Protein AF-A0A2G5XC02-F1 (afdb_monomer)

Secondary structure (DSSP, 8-state):
-HHHHHHHHHHHHHHHHHHHHHHHHHHHHHHHHHHHTTSSHHHHHHHHHHHHHHHHHHHHHHHHHHHHT---HHHHHHHHHHHHHHHHHHHHHHT--EEEEEEGGGTEEEEEETT--EEEEEEPPTT-EE-TT-S-SEEEE-TTS-BSS-EEEEEEETTTEEEEEEE-SSTT-EEEE-

pLDDT: mean 81.55, std 1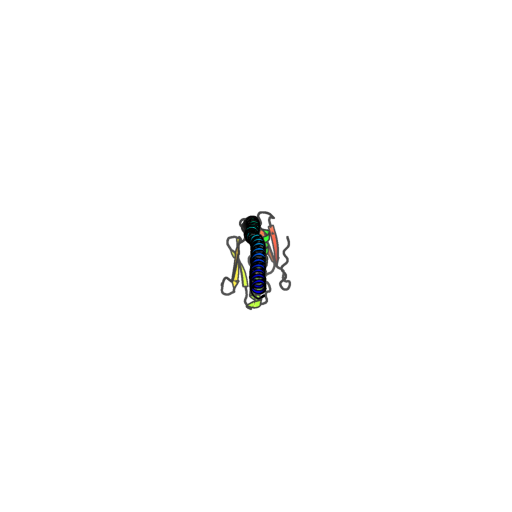1.78, range [48.56, 96.12]

Solvent-accessible surface area (backbone atoms only — not comparable to full-atom values): 9746 Å² total; per-residue (Å²): 126,66,68,64,58,53,54,51,50,52,53,50,52,54,51,51,53,50,53,52,52,53,52,54,50,52,52,52,51,53,52,53,55,64,58,62,76,63,65,64,56,62,58,56,50,51,50,50,52,49,51,52,52,49,54,52,49,66,57,51,53,64,57,52,53,64,52,68,76,51,73,42,74,67,55,45,52,50,50,49,53,48,50,55,51,48,49,28,50,47,8,43,74,69,61,35,45,27,37,38,41,57,39,80,83,30,26,31,36,38,31,26,39,86,83,70,46,75,79,47,74,54,68,48,55,92,68,33,28,39,39,89,85,26,83,42,74,56,45,40,24,35,35,82,28,41,65,77,62,67,46,36,42,32,35,36,35,77,89,82,39,78,41,45,37,39,43,53,97,49,99,71,52,74,48,77,47,130

Sequence (178 aa):
MGIYQIILRARMVTRSQLLETVKSQQLMEEVKQAIDDQRGFTFLELLLVLSIMMIITAVILPFSEKRLQRVTEEDALQLFIATVHEAQLYAITHKERVSLKFYEEGQKYTVETNGLVEILHGELPSGMHRSKNSPLRQLDFAETGYLIRTGKIFIDTESKGLVKISFQFERGRMIVYE

Foldseek 3Di:
DPPVVVVVVVVVVVVVVVVVVVVVVVVVVVVVVVVVVPPPVVVVVVVVVVVVVVVVCVVPVVVVVVVVVPCDQVNLVVVVVVVLVVLLVCLQVVLFKKKWAADDQFQKIFIATPVRDTPDIDGRPPQKGWDPPFPDRMWIAGSNSFTPDWGWIWIAHPPPGTFIWGGDRDSNDTDGDD

Structure (mmCIF, N/CA/C/O backbone):
data_AF-A0A2G5XC02-F1
#
_entry.id   AF-A0A2G5XC02-F1
#
loop_
_atom_site.group_PDB
_atom_site.id
_atom_site.type_symbol
_atom_site.label_atom_id
_atom_site.label_alt_id
_atom_site.label_comp_id
_atom_site.label_asym_id
_atom_site.label_entity_id
_atom_site.label_seq_id
_atom_site.pdbx_PDB_ins_code
_atom_site.Cartn_x
_atom_site.Cartn_y
_atom_site.Cartn_z
_atom_site.occupancy
_atom_site.B_iso_or_equiv
_atom_site.auth_seq_id
_atom_site.auth_comp_id
_atom_site.auth_asym_id
_atom_site.auth_atom_id
_atom_site.pdbx_PDB_model_num
ATOM 1 N N . MET A 1 1 ? -93.695 -58.924 28.412 1.00 60.94 1 MET A N 1
ATOM 2 C CA . MET A 1 1 ? -92.238 -58.928 28.699 1.00 60.94 1 MET A CA 1
ATOM 3 C C . MET A 1 1 ? -91.408 -57.977 27.808 1.00 60.94 1 MET A C 1
ATOM 5 O O . MET A 1 1 ? -90.269 -57.707 28.156 1.00 60.94 1 MET A O 1
ATOM 9 N N . GLY A 1 2 ? -91.941 -57.418 26.704 1.0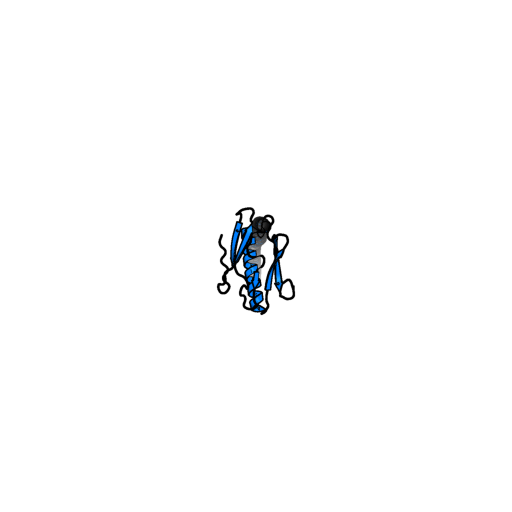0 70.38 2 GLY A N 1
ATOM 10 C CA . GLY A 1 2 ? -91.153 -56.615 25.741 1.00 70.38 2 GLY A CA 1
ATOM 11 C C . GLY A 1 2 ? -90.828 -55.157 26.120 1.00 70.38 2 GLY A C 1
ATOM 12 O O . GLY A 1 2 ? -89.804 -54.639 25.691 1.00 70.38 2 GLY A O 1
ATOM 13 N N . ILE A 1 3 ? -91.636 -54.496 26.955 1.00 73.44 3 ILE A N 1
ATOM 14 C CA . ILE A 1 3 ? -91.479 -53.052 27.246 1.00 73.44 3 ILE A CA 1
ATOM 15 C C . ILE A 1 3 ? -90.230 -52.768 28.100 1.00 73.44 3 ILE A C 1
ATOM 17 O O . ILE A 1 3 ? -89.493 -51.822 27.831 1.00 73.44 3 ILE A O 1
ATOM 21 N N . TYR A 1 4 ? -89.928 -53.632 29.075 1.00 74.69 4 TYR A N 1
ATOM 22 C CA . TYR A 1 4 ? -88.737 -53.489 29.921 1.00 74.69 4 TYR A CA 1
ATOM 23 C C . TYR A 1 4 ? -87.428 -53.599 29.126 1.00 74.69 4 TYR A C 1
ATOM 25 O O . TYR A 1 4 ? -86.499 -52.839 29.379 1.00 74.69 4 TYR A O 1
ATOM 33 N N . GLN A 1 5 ? -87.367 -54.493 28.133 1.00 74.31 5 GLN A N 1
ATOM 34 C CA . GLN A 1 5 ? -86.202 -54.651 27.251 1.00 74.31 5 GLN A CA 1
ATOM 35 C C . GLN A 1 5 ? -85.968 -53.407 26.378 1.00 74.31 5 GLN A C 1
ATOM 37 O O . GLN A 1 5 ? -84.825 -52.995 26.184 1.00 74.31 5 GLN A O 1
ATOM 42 N N . ILE A 1 6 ? -87.042 -52.769 25.901 1.00 78.88 6 ILE A N 1
ATOM 43 C CA . ILE A 1 6 ? -86.966 -51.540 25.097 1.00 78.88 6 ILE A CA 1
ATOM 44 C C . ILE A 1 6 ? -86.455 -50.369 25.946 1.00 78.88 6 ILE A C 1
ATOM 46 O O . ILE A 1 6 ? -85.540 -49.664 25.524 1.00 78.88 6 ILE A O 1
ATOM 50 N N . ILE A 1 7 ? -86.969 -50.207 27.171 1.00 79.81 7 ILE A N 1
ATOM 51 C CA . ILE A 1 7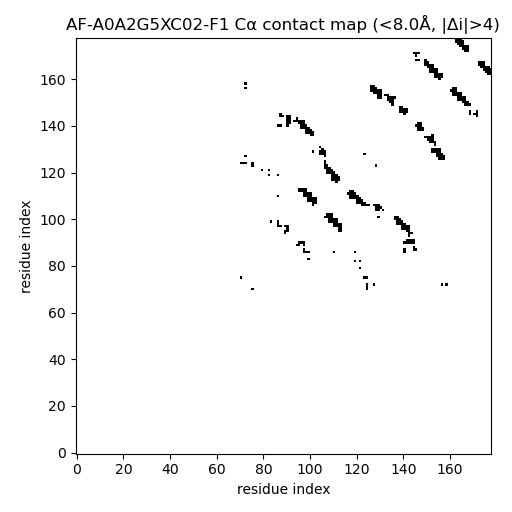 ? -86.527 -49.149 28.094 1.00 79.81 7 ILE A CA 1
ATOM 52 C C . ILE A 1 7 ? -85.060 -49.353 28.503 1.00 79.81 7 ILE A C 1
ATOM 54 O O . ILE A 1 7 ? -84.295 -48.389 28.543 1.00 79.81 7 ILE A O 1
ATOM 58 N N . LEU A 1 8 ? -84.636 -50.597 28.764 1.00 79.12 8 LEU A N 1
ATOM 59 C CA . LEU A 1 8 ? -83.244 -50.885 29.123 1.00 79.12 8 LEU A CA 1
ATOM 60 C C . LEU A 1 8 ? -82.278 -50.589 27.969 1.00 79.12 8 LEU A C 1
ATOM 62 O O . LEU A 1 8 ? -81.223 -49.995 28.195 1.00 79.12 8 LEU A O 1
ATOM 66 N N . ARG A 1 9 ? -82.641 -50.968 26.734 1.00 79.94 9 ARG A N 1
ATOM 67 C CA . ARG A 1 9 ? -81.837 -50.670 25.540 1.00 79.94 9 ARG A CA 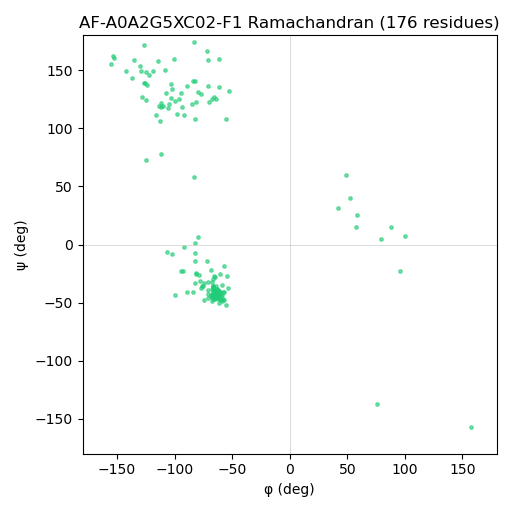1
ATOM 68 C C . ARG A 1 9 ? -81.760 -49.174 25.272 1.00 79.94 9 ARG A C 1
ATOM 70 O O . ARG A 1 9 ? -80.661 -48.674 25.062 1.00 79.94 9 ARG A O 1
ATOM 77 N N . ALA A 1 10 ? -82.884 -48.460 25.355 1.00 77.69 10 ALA A N 1
ATOM 78 C CA . ALA A 1 10 ? -82.903 -47.007 25.208 1.00 77.69 10 ALA A CA 1
ATOM 79 C C . ALA A 1 10 ? -81.972 -46.341 26.234 1.00 77.69 10 ALA A C 1
ATOM 81 O O . ALA A 1 10 ? -81.103 -45.562 25.858 1.00 77.69 10 ALA A O 1
ATOM 82 N N . ARG A 1 11 ? -82.052 -46.740 27.511 1.00 82.25 11 ARG A N 1
ATOM 83 C CA . ARG A 1 11 ? -81.199 -46.196 28.581 1.00 82.25 11 ARG A CA 1
ATOM 84 C C . ARG A 1 11 ? -79.710 -46.505 28.386 1.00 82.25 11 ARG A C 1
ATOM 86 O O . ARG A 1 11 ? -78.876 -45.666 28.717 1.00 82.25 11 ARG A O 1
ATOM 93 N N . MET A 1 12 ? -79.364 -47.680 27.853 1.00 78.69 12 MET A N 1
ATOM 94 C CA . MET A 1 12 ? -77.974 -48.034 27.536 1.00 78.69 12 MET A CA 1
ATOM 95 C C . MET A 1 12 ? -77.414 -47.210 26.375 1.00 78.69 12 MET A C 1
ATOM 97 O O . MET A 1 12 ? -76.297 -46.709 26.485 1.00 78.69 12 MET A O 1
ATOM 101 N N . VAL A 1 13 ? -78.190 -47.019 25.306 1.00 82.94 13 VAL A N 1
ATOM 102 C CA . VAL A 1 13 ? -77.773 -46.201 24.155 1.00 82.94 13 VAL A CA 1
ATOM 103 C C . VAL A 1 13 ? -77.568 -44.748 24.581 1.00 82.94 13 VAL A C 1
ATOM 105 O O . VAL A 1 13 ? -76.517 -44.179 24.297 1.00 82.94 13 VAL A O 1
ATOM 108 N N . THR A 1 14 ? -78.494 -44.178 25.361 1.00 81.75 14 THR A N 1
ATOM 109 C CA . THR A 1 14 ? -78.346 -42.810 25.884 1.00 81.75 14 THR A CA 1
ATOM 110 C C . THR A 1 14 ? -77.113 -42.674 26.777 1.00 81.75 14 THR A C 1
ATOM 112 O O . THR A 1 14 ? -76.383 -41.691 26.682 1.00 81.75 14 THR A O 1
ATOM 115 N N . ARG A 1 15 ? -76.823 -43.674 27.621 1.00 83.19 15 ARG A N 1
ATOM 116 C CA . ARG A 1 15 ? -75.630 -43.661 28.481 1.00 83.19 15 ARG A CA 1
ATOM 117 C C . ARG A 1 15 ? -74.331 -43.765 27.676 1.00 83.19 15 ARG A C 1
ATOM 119 O O . ARG A 1 15 ? -73.366 -43.093 28.023 1.00 83.19 15 ARG A O 1
ATOM 126 N N . SER A 1 16 ? -74.308 -44.572 26.616 1.00 82.38 16 SER A N 1
ATOM 127 C CA . SER A 1 16 ? -73.151 -44.704 25.720 1.00 82.38 16 SER A CA 1
ATOM 128 C C . SER A 1 16 ? -72.852 -43.396 24.991 1.00 82.38 16 SER A C 1
ATOM 130 O O . SER A 1 16 ? -71.712 -42.945 24.988 1.00 82.38 16 SER A O 1
ATOM 132 N N . GLN A 1 17 ? -73.883 -42.749 24.442 1.00 82.06 17 GLN A N 1
ATOM 133 C CA . GLN A 1 17 ? -73.739 -41.468 23.746 1.00 82.06 17 GLN A CA 1
ATOM 134 C C . GLN A 1 17 ? -73.253 -40.360 24.686 1.00 82.06 17 GLN A C 1
ATOM 136 O O . GLN A 1 17 ? -72.368 -39.589 24.327 1.00 82.06 17 GLN A O 1
ATOM 141 N N . LEU A 1 18 ? -73.759 -40.325 25.924 1.00 82.75 18 LEU A N 1
ATOM 142 C CA . LEU A 1 18 ? -73.286 -39.377 26.934 1.00 82.75 18 LEU A CA 1
ATOM 143 C C . LEU A 1 18 ? -71.802 -39.583 27.266 1.00 82.75 18 LEU A C 1
ATOM 145 O O . LEU A 1 18 ? -71.050 -38.615 27.332 1.00 82.75 18 LEU A O 1
ATOM 149 N N . LEU A 1 19 ? -71.352 -40.830 27.414 1.00 84.31 19 LEU A N 1
ATOM 150 C CA . LEU A 1 19 ? -69.945 -41.129 27.699 1.00 84.31 19 LEU A CA 1
ATOM 151 C C . LEU A 1 19 ? -69.013 -40.725 26.549 1.00 84.31 19 LEU A C 1
ATOM 153 O O . LEU A 1 19 ? -67.943 -40.176 26.806 1.00 84.31 19 LEU A O 1
ATOM 157 N N . GLU A 1 20 ? -69.418 -40.938 25.295 1.00 85.19 20 GLU A N 1
ATOM 158 C CA . GLU A 1 20 ? -68.644 -40.488 24.131 1.00 85.19 20 GLU A CA 1
ATOM 159 C C . GLU A 1 20 ? -68.584 -38.963 24.037 1.00 85.19 20 GLU A C 1
ATOM 161 O O . GLU A 1 20 ? -67.507 -38.410 23.810 1.00 85.19 20 GLU A O 1
ATOM 166 N N . THR A 1 21 ? -69.697 -38.267 24.294 1.00 83.75 21 THR A N 1
ATOM 167 C CA . THR A 1 21 ? -69.708 -36.796 24.283 1.00 83.75 21 THR A CA 1
ATOM 168 C C . THR A 1 21 ? -68.805 -36.205 25.364 1.00 83.75 21 THR A C 1
ATOM 170 O O . THR A 1 21 ? -67.987 -35.343 25.051 1.00 83.75 21 THR A O 1
ATOM 173 N N . VAL A 1 22 ? -68.848 -36.719 26.597 1.00 85.44 22 VAL A N 1
ATOM 174 C CA . VAL A 1 22 ? -67.978 -36.248 27.689 1.00 85.44 22 VAL A CA 1
ATOM 175 C C . VAL A 1 22 ? -66.505 -36.513 27.375 1.00 85.44 22 VAL A C 1
ATOM 177 O O . VAL A 1 22 ? -65.668 -35.631 27.556 1.00 85.44 22 VAL A O 1
ATOM 180 N N . LYS A 1 23 ? -66.183 -37.692 26.830 1.00 86.12 23 LYS A N 1
ATOM 181 C CA . LYS A 1 23 ? -64.809 -38.035 26.448 1.00 86.12 23 LYS A CA 1
ATOM 182 C C . LYS A 1 23 ? -64.300 -37.154 25.306 1.00 86.12 23 LYS A C 1
ATOM 184 O O . LYS A 1 23 ? -63.152 -36.727 25.340 1.00 86.12 23 LYS A O 1
ATOM 189 N N . SER A 1 24 ? -65.153 -36.844 24.327 1.00 81.62 24 SER A N 1
A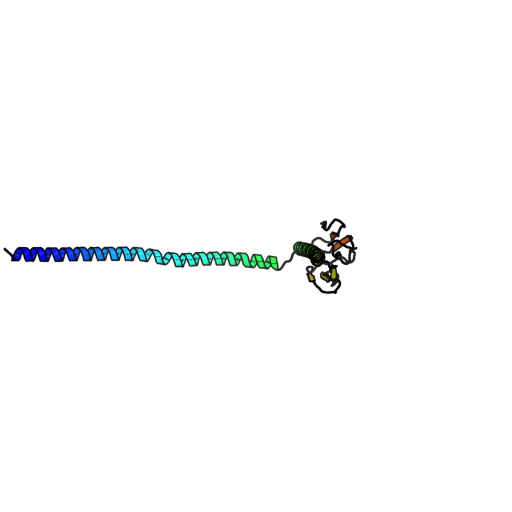TOM 190 C CA . SER A 1 24 ? -64.815 -35.928 23.230 1.00 81.62 24 SER A CA 1
ATOM 191 C C . SER A 1 24 ? -64.600 -34.491 23.712 1.00 81.62 24 SER A C 1
ATOM 193 O O . SER A 1 24 ? -63.688 -33.825 23.235 1.00 81.62 24 SER A O 1
ATOM 195 N N . GLN A 1 25 ? -65.373 -34.034 24.704 1.00 84.62 25 GLN A N 1
ATOM 196 C CA . GLN A 1 25 ? -65.204 -32.711 25.307 1.00 84.62 25 GLN A CA 1
ATOM 197 C C . GLN A 1 25 ? -63.901 -32.612 26.104 1.00 84.62 25 GLN A C 1
ATOM 199 O O . GLN A 1 25 ? -63.162 -31.654 25.915 1.00 84.62 25 GLN A O 1
ATOM 204 N N . GLN A 1 26 ? -63.563 -33.621 26.913 1.00 84.19 26 GLN A N 1
ATOM 205 C CA . GLN A 1 26 ? -62.282 -33.646 27.631 1.00 84.19 26 GLN A CA 1
ATOM 206 C C . GLN A 1 26 ? -61.079 -33.654 26.685 1.00 84.19 26 GLN A C 1
ATOM 208 O O . GLN A 1 26 ? -60.123 -32.922 26.917 1.00 84.19 26 GLN A O 1
ATOM 213 N N . LEU A 1 27 ? -61.141 -34.422 25.592 1.00 83.31 27 LEU A N 1
ATOM 214 C CA . LEU A 1 27 ? -60.056 -34.460 24.609 1.00 83.31 27 LEU A CA 1
ATOM 215 C C . LEU A 1 27 ? -59.860 -33.100 23.921 1.00 83.31 27 LEU A C 1
ATOM 217 O O . LEU A 1 27 ? -58.732 -32.683 23.680 1.00 83.31 27 LEU A O 1
ATOM 221 N N . MET A 1 28 ? -60.957 -32.402 23.615 1.00 82.62 28 MET A N 1
ATOM 222 C CA . MET A 1 28 ? -60.909 -31.058 23.034 1.00 82.62 28 MET A CA 1
ATOM 223 C C . MET A 1 28 ? -60.337 -30.027 24.014 1.00 82.62 28 MET A C 1
ATOM 225 O O . MET A 1 28 ? -59.605 -29.137 23.586 1.00 82.62 28 MET A O 1
ATOM 229 N N . GLU A 1 29 ? -60.626 -30.158 25.310 1.00 81.81 29 GLU A N 1
ATOM 230 C CA . GLU A 1 29 ? -60.100 -29.277 26.359 1.00 81.81 29 GLU A CA 1
ATOM 231 C C . GLU A 1 29 ? -58.578 -29.450 26.533 1.00 81.81 29 GLU A C 1
ATOM 233 O O . GLU A 1 29 ? -57.840 -28.464 26.550 1.00 81.81 29 GLU A O 1
ATOM 238 N N . GLU A 1 30 ? -58.094 -30.698 26.567 1.00 79.62 30 GLU A N 1
ATOM 239 C CA . GLU A 1 30 ? -56.660 -31.015 26.662 1.00 79.62 30 GLU A CA 1
ATOM 240 C C . GLU A 1 30 ? -55.884 -30.549 25.421 1.00 79.62 30 GLU A C 1
ATOM 242 O O . GLU A 1 30 ? -54.817 -29.943 25.537 1.00 79.62 30 GLU A O 1
ATOM 247 N N . VAL A 1 31 ? -56.438 -30.760 24.221 1.00 77.56 31 VAL A N 1
ATOM 248 C CA . VAL A 1 31 ? -55.832 -30.285 22.965 1.00 77.56 31 VAL A CA 1
ATOM 249 C C . VAL A 1 31 ? -55.785 -28.756 22.925 1.00 77.56 31 VAL A C 1
ATOM 251 O O . VAL A 1 31 ? -54.794 -28.181 22.474 1.00 77.56 31 VAL A O 1
ATOM 254 N N . LYS A 1 32 ? -56.822 -28.078 23.425 1.00 73.69 32 LYS A N 1
ATOM 255 C CA . LYS A 1 32 ? -56.864 -26.613 23.483 1.00 73.69 32 LYS A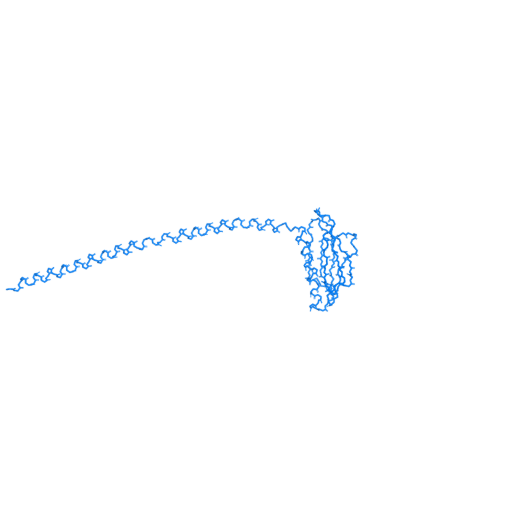 CA 1
ATOM 256 C C . LYS A 1 32 ? -55.801 -26.051 24.431 1.00 73.69 32 LYS A C 1
ATOM 258 O O . LYS A 1 32 ? -55.155 -25.075 24.065 1.00 73.69 32 LYS A O 1
ATOM 263 N N . GLN A 1 33 ? -55.574 -26.683 25.586 1.00 68.00 33 GLN A N 1
ATOM 264 C CA . GLN A 1 33 ? -54.492 -26.310 26.508 1.00 68.00 33 GLN A CA 1
ATOM 265 C C . GLN A 1 33 ? -53.100 -26.538 25.904 1.00 68.00 33 GLN A C 1
ATOM 267 O O . GLN A 1 33 ? -52.255 -25.650 25.970 1.00 68.00 33 GLN A O 1
ATOM 272 N N . ALA A 1 34 ? -52.866 -27.679 25.250 1.00 65.19 34 ALA A N 1
ATOM 273 C CA . ALA A 1 34 ? -51.563 -27.995 24.658 1.00 65.19 34 ALA A CA 1
ATOM 274 C C . ALA A 1 34 ? -51.167 -27.062 23.494 1.00 65.19 34 ALA A C 1
ATOM 276 O O . ALA A 1 34 ? -49.983 -26.857 23.231 1.00 65.19 34 ALA A O 1
ATOM 277 N N . ILE A 1 35 ? -52.150 -26.496 22.786 1.00 65.06 35 ILE A N 1
ATOM 278 C CA . ILE A 1 35 ? -51.921 -25.581 21.657 1.00 65.06 35 ILE A CA 1
ATOM 279 C C . ILE A 1 35 ? -51.632 -24.140 22.119 1.00 65.06 35 ILE A C 1
ATOM 281 O O . ILE A 1 35 ? -50.990 -23.390 21.377 1.00 65.06 35 ILE A O 1
ATOM 285 N N . ASP A 1 36 ? -52.090 -23.743 23.308 1.00 63.25 36 ASP A N 1
ATOM 286 C CA . ASP A 1 36 ? -51.933 -22.372 23.818 1.00 63.25 36 ASP A CA 1
ATOM 287 C C . ASP A 1 36 ? -50.510 -22.111 24.353 1.00 63.25 36 ASP A C 1
ATOM 289 O O . ASP A 1 36 ? -49.954 -21.030 24.158 1.00 63.25 36 ASP A O 1
ATOM 293 N N . ASP A 1 37 ? -49.853 -23.141 24.895 1.00 60.62 37 ASP A N 1
ATOM 294 C CA . ASP A 1 37 ? -48.503 -23.044 25.475 1.00 60.62 37 ASP A CA 1
ATOM 295 C C . ASP A 1 37 ? -47.368 -22.853 24.445 1.00 60.62 37 ASP A C 1
ATOM 297 O O . ASP A 1 37 ? -46.251 -22.480 24.803 1.00 60.62 37 ASP A O 1
ATOM 301 N N . GLN A 1 38 ? -47.619 -23.076 23.148 1.00 58.72 38 GLN A N 1
ATOM 302 C CA . GLN A 1 38 ? -46.555 -23.103 22.128 1.00 58.72 38 GLN A CA 1
ATOM 303 C C . GLN A 1 38 ? -46.443 -21.835 21.266 1.00 58.72 38 GLN A C 1
ATOM 305 O O . GLN A 1 38 ? -45.495 -21.702 20.495 1.00 58.72 38 GLN A O 1
ATOM 310 N N . ARG A 1 39 ? -47.380 -20.880 21.365 1.00 60.00 39 ARG A N 1
ATOM 311 C CA . ARG A 1 39 ? -47.450 -19.730 20.432 1.00 60.00 39 ARG A CA 1
ATOM 312 C C . ARG A 1 39 ? -46.694 -18.483 20.900 1.00 60.00 39 ARG A C 1
ATOM 314 O O . ARG A 1 39 ? -46.320 -17.655 20.073 1.00 60.00 39 ARG A O 1
ATOM 321 N N . GLY A 1 40 ? -46.459 -18.346 22.206 1.00 57.59 40 GLY A N 1
ATOM 322 C CA . GLY A 1 40 ? -45.750 -17.199 22.790 1.00 57.59 40 GLY A CA 1
ATOM 323 C C . GLY A 1 40 ? -44.222 -17.291 22.714 1.00 57.59 40 GLY A C 1
ATOM 324 O O . GLY A 1 40 ? -43.549 -16.261 22.684 1.00 57.59 40 GLY A O 1
ATOM 325 N N . PHE A 1 41 ? -43.674 -18.509 22.635 1.00 64.25 41 PHE A N 1
ATOM 326 C CA . PHE A 1 41 ? -42.228 -18.746 22.664 1.00 64.25 41 PHE A CA 1
ATOM 327 C C . PHE A 1 41 ? -41.510 -18.197 21.424 1.00 64.25 41 PHE A C 1
ATOM 329 O O . PHE A 1 41 ? -40.518 -17.491 21.559 1.00 64.25 41 PHE A O 1
ATOM 336 N N . THR A 1 42 ? -42.051 -18.396 20.221 1.00 77.88 42 THR A N 1
ATOM 337 C CA . THR A 1 42 ? -41.345 -18.054 18.973 1.00 77.88 42 THR A CA 1
ATOM 338 C C . THR A 1 42 ? -41.209 -16.555 18.711 1.00 77.88 42 THR A C 1
ATOM 340 O O . THR A 1 42 ? -40.228 -16.124 18.109 1.00 77.88 42 THR A O 1
ATOM 343 N N . PHE A 1 43 ? -42.177 -15.736 19.135 1.00 82.25 43 PHE A N 1
ATOM 344 C CA . PHE A 1 43 ? -42.103 -14.289 18.905 1.00 82.25 43 PHE A CA 1
ATOM 345 C C . PHE A 1 43 ? -41.091 -13.629 19.840 1.00 82.25 43 PHE A C 1
ATOM 347 O O . PHE A 1 43 ? -40.244 -12.861 19.390 1.00 82.25 43 PHE A O 1
ATOM 354 N N . LEU A 1 44 ? -41.156 -13.958 21.132 1.00 86.88 44 LEU A N 1
ATOM 355 C CA . LEU A 1 44 ? -40.246 -13.407 22.130 1.00 86.88 44 LEU A CA 1
ATOM 356 C C . LEU A 1 44 ? -38.808 -13.892 21.902 1.00 86.88 44 LEU A C 1
ATOM 358 O O . LEU A 1 44 ? -37.872 -13.112 22.050 1.00 86.88 44 LEU A O 1
ATOM 362 N N . GLU A 1 45 ? -38.635 -15.136 21.461 1.00 86.00 45 GLU A N 1
ATOM 363 C CA . GLU A 1 45 ? -37.338 -15.698 21.086 1.00 86.00 45 GLU A CA 1
ATOM 364 C C . GLU A 1 45 ? -36.752 -15.012 19.843 1.00 86.00 45 GLU A C 1
ATOM 366 O O . GLU A 1 45 ? -35.585 -14.624 19.853 1.00 86.00 45 GLU A O 1
ATOM 371 N N . LEU A 1 46 ? -37.560 -14.734 18.813 1.00 90.88 46 LEU A N 1
ATOM 372 C CA . LEU A 1 46 ? -37.106 -13.961 17.651 1.00 90.88 46 LEU A CA 1
ATOM 373 C C . LEU A 1 46 ? -36.721 -12.525 18.034 1.00 90.88 46 LEU A C 1
ATOM 375 O O . LEU A 1 46 ? -35.727 -11.995 17.539 1.00 90.88 46 LEU A O 1
ATOM 379 N N . LEU A 1 47 ? -37.480 -11.899 18.934 1.00 92.75 47 LEU A N 1
ATOM 380 C CA . LEU A 1 47 ? -37.214 -10.545 19.423 1.00 92.75 47 LEU A CA 1
ATOM 381 C C . LEU A 1 47 ? -35.918 -10.501 20.243 1.00 92.75 47 LEU A C 1
ATOM 383 O O . LEU A 1 47 ? -35.107 -9.590 20.070 1.00 92.75 47 LEU A O 1
ATOM 387 N N . LEU A 1 48 ? -35.681 -11.525 21.067 1.00 93.12 48 LEU A N 1
ATOM 388 C CA . LEU A 1 48 ? -34.433 -11.710 21.799 1.00 93.12 48 LEU A CA 1
ATOM 389 C C . LEU A 1 48 ? -33.249 -11.875 20.835 1.00 93.12 48 LEU A C 1
ATOM 391 O O . LEU A 1 48 ? -32.276 -11.130 20.943 1.00 93.12 48 LEU A O 1
ATOM 395 N N . VAL A 1 49 ? -33.347 -12.769 19.849 1.00 95.00 49 VAL A N 1
ATOM 396 C CA . VAL A 1 49 ? -32.299 -12.967 18.833 1.00 95.00 49 VAL A CA 1
ATOM 397 C C . VAL A 1 49 ? -32.011 -11.663 18.086 1.00 95.00 49 VAL A C 1
ATOM 399 O O . VAL A 1 49 ? -30.851 -11.270 17.968 1.00 95.00 49 VAL A O 1
ATOM 402 N N . LEU A 1 50 ? -33.045 -10.947 17.640 1.00 95.06 50 LEU A N 1
ATOM 403 C CA . LEU A 1 50 ? -32.893 -9.663 16.952 1.00 95.06 50 LEU A CA 1
ATOM 404 C C . LEU A 1 50 ? -32.244 -8.601 17.842 1.00 95.06 50 LEU A C 1
ATOM 406 O O . LEU A 1 50 ? -31.385 -7.859 17.371 1.00 95.06 50 LEU A O 1
ATOM 410 N N . SER A 1 51 ? -32.612 -8.538 19.123 1.00 95.50 51 SER A N 1
ATOM 411 C CA . SER A 1 51 ? -32.005 -7.599 20.070 1.00 95.50 51 SER A CA 1
ATOM 412 C C . SER A 1 51 ? -30.517 -7.875 20.279 1.00 95.50 51 SER A C 1
ATOM 414 O O . SER A 1 51 ? -29.712 -6.947 20.234 1.00 95.50 51 SER A O 1
ATOM 416 N N . ILE A 1 52 ? -30.128 -9.146 20.408 1.00 96.12 52 ILE A N 1
ATOM 417 C CA . ILE A 1 52 ? -28.725 -9.549 20.534 1.00 96.12 52 ILE A CA 1
ATOM 418 C C . ILE A 1 52 ? -27.969 -9.191 19.249 1.00 96.12 52 ILE A C 1
ATOM 420 O O . ILE A 1 52 ? -26.902 -8.583 19.316 1.00 96.12 52 ILE A O 1
ATOM 424 N N . MET A 1 53 ? -28.544 -9.485 18.078 1.00 95.62 53 MET A N 1
ATOM 425 C CA . MET A 1 53 ? -27.955 -9.128 16.782 1.00 95.62 53 MET A CA 1
ATOM 426 C C . MET A 1 53 ? -27.773 -7.615 16.624 1.00 95.62 53 MET A C 1
ATOM 428 O O . MET A 1 53 ? -26.726 -7.172 16.148 1.00 95.62 53 MET A O 1
ATOM 432 N N . MET A 1 54 ? -28.745 -6.808 17.060 1.00 94.56 54 MET A N 1
ATOM 433 C CA . MET A 1 54 ? -28.640 -5.347 17.045 1.00 94.56 54 MET A CA 1
ATOM 434 C C . MET A 1 54 ? -27.533 -4.840 17.967 1.00 94.56 54 MET A C 1
ATOM 436 O O . MET A 1 54 ? -26.749 -3.997 17.542 1.00 94.56 54 MET A O 1
ATOM 440 N N . ILE A 1 55 ? -27.422 -5.371 19.189 1.00 94.75 55 ILE A N 1
ATOM 441 C CA . ILE A 1 55 ? -26.357 -4.992 20.130 1.00 94.75 55 ILE A CA 1
ATOM 442 C C . ILE A 1 55 ? -24.984 -5.329 19.541 1.00 94.75 55 ILE A C 1
ATOM 444 O O . ILE A 1 55 ? -24.096 -4.479 19.527 1.00 94.75 55 ILE A O 1
ATOM 448 N N . ILE A 1 56 ? -24.819 -6.539 19.000 1.00 93.62 56 ILE A N 1
ATOM 449 C CA . ILE A 1 56 ? -23.569 -6.968 18.361 1.00 93.62 56 ILE A CA 1
ATOM 450 C C . ILE A 1 56 ? -23.224 -6.037 17.191 1.00 93.62 56 ILE A C 1
ATOM 452 O O . ILE A 1 56 ? -22.110 -5.520 17.116 1.00 93.62 56 ILE A O 1
ATOM 456 N N . THR A 1 57 ? -24.187 -5.761 16.312 1.00 89.00 57 THR A N 1
ATOM 457 C CA . THR A 1 57 ? -23.983 -4.902 15.135 1.00 89.00 57 THR A CA 1
ATOM 458 C C . THR A 1 57 ? -23.633 -3.465 15.537 1.00 89.00 57 THR A C 1
ATOM 460 O O . THR A 1 57 ? -22.703 -2.880 14.982 1.00 89.00 57 THR A O 1
ATOM 463 N N . ALA A 1 58 ? -24.312 -2.916 16.548 1.00 88.94 58 ALA A N 1
ATOM 464 C CA . ALA A 1 58 ? -24.067 -1.571 17.065 1.00 88.94 58 ALA A CA 1
ATOM 465 C C . ALA A 1 58 ? -22.678 -1.411 17.704 1.00 88.94 58 ALA A C 1
ATOM 467 O O . ALA A 1 58 ? -22.131 -0.312 17.692 1.00 88.94 58 ALA A O 1
ATOM 468 N N . VAL A 1 59 ? -22.095 -2.486 18.244 1.00 87.56 59 VAL A N 1
ATOM 469 C CA . VAL A 1 59 ? -20.734 -2.474 18.805 1.00 87.56 59 VAL A CA 1
ATOM 470 C C . VAL A 1 59 ? -19.673 -2.675 17.717 1.00 87.56 59 VAL A C 1
ATOM 472 O O . VAL A 1 59 ? -18.645 -1.998 17.736 1.00 87.56 59 VAL A O 1
ATOM 475 N N . ILE A 1 60 ? -19.911 -3.571 16.752 1.00 85.56 60 ILE A N 1
ATOM 476 C CA . ILE A 1 60 ? -18.931 -3.913 15.707 1.00 85.56 60 ILE A CA 1
ATOM 477 C C . ILE A 1 60 ? -18.744 -2.771 14.698 1.00 85.56 60 ILE A C 1
ATOM 479 O O . ILE A 1 60 ? -17.606 -2.422 14.378 1.00 85.56 60 ILE A O 1
ATOM 483 N N . LEU A 1 61 ? -19.833 -2.168 14.208 1.00 78.00 61 LEU A N 1
ATOM 484 C CA . LEU A 1 61 ? -19.780 -1.131 13.168 1.00 78.00 61 LEU A CA 1
ATOM 485 C C . LEU A 1 61 ? -18.875 0.070 13.520 1.00 78.00 61 LEU A C 1
ATOM 487 O O . LEU A 1 61 ? -17.960 0.358 12.742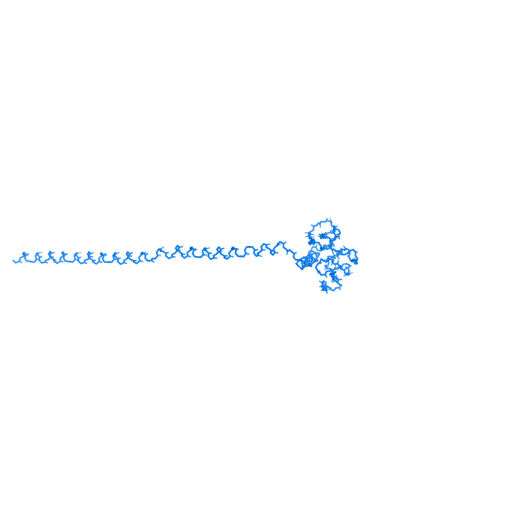 1.00 78.00 61 LEU A O 1
ATOM 491 N N . PRO A 1 62 ? -19.018 0.739 14.684 1.00 74.12 62 PRO A N 1
ATOM 492 C CA . PRO A 1 62 ? -18.179 1.892 15.013 1.00 74.12 62 PRO A CA 1
ATOM 493 C C . PRO A 1 62 ? -16.713 1.518 15.270 1.00 74.12 62 PRO A C 1
ATOM 495 O O . PRO A 1 62 ? -15.838 2.380 15.170 1.00 74.12 62 PRO A O 1
ATOM 498 N N . PHE A 1 63 ? -16.420 0.258 15.611 1.00 65.69 63 PHE A N 1
ATOM 499 C CA . PHE A 1 63 ? -15.046 -0.218 15.774 1.00 65.69 63 PHE A CA 1
ATOM 500 C C . PHE A 1 63 ? -14.363 -0.436 14.417 1.00 65.69 63 PHE A C 1
ATOM 502 O O . PHE A 1 63 ? -13.179 -0.132 14.266 1.00 65.69 63 PHE A O 1
ATOM 509 N N . SER A 1 64 ? -15.122 -0.891 13.415 1.00 60.38 64 SER A N 1
ATOM 510 C CA . SER A 1 64 ? -14.644 -1.058 12.041 1.00 60.38 64 SER A CA 1
ATOM 511 C C . SER A 1 64 ? -14.344 0.288 11.375 1.00 60.38 64 SER A C 1
ATOM 513 O O . SER A 1 64 ? -13.254 0.476 10.839 1.00 60.38 64 SER A O 1
ATOM 515 N N . GLU A 1 65 ? -15.258 1.259 11.451 1.00 57.56 65 GLU A N 1
ATOM 516 C CA . GLU A 1 65 ? -15.093 2.558 10.773 1.00 57.56 65 GLU A CA 1
ATOM 517 C C . GLU A 1 65 ? -13.924 3.386 11.326 1.00 57.56 65 GLU A C 1
ATOM 519 O O . GLU A 1 65 ? -13.168 3.988 10.562 1.00 57.56 65 GLU A O 1
ATOM 524 N N . LYS A 1 66 ? -13.719 3.380 12.650 1.00 51.81 66 LYS A N 1
ATOM 525 C CA . LYS A 1 66 ? -12.616 4.122 13.287 1.00 51.81 66 LYS A CA 1
ATOM 526 C C . LYS A 1 66 ? -11.237 3.571 12.931 1.00 51.81 66 LYS A C 1
ATOM 528 O O . LYS A 1 66 ? -10.276 4.338 12.908 1.00 51.81 66 LYS A O 1
ATOM 533 N N . ARG A 1 67 ? -11.133 2.265 12.659 1.00 52.81 67 ARG A N 1
ATOM 534 C CA . ARG A 1 67 ? -9.903 1.643 12.148 1.00 52.81 67 ARG A CA 1
ATOM 535 C C . ARG A 1 67 ? -9.714 1.934 10.661 1.00 52.81 67 ARG A C 1
ATOM 537 O O . ARG A 1 67 ? -8.599 2.196 10.240 1.00 52.81 67 ARG A O 1
ATOM 544 N N . LEU A 1 68 ? -10.803 1.949 9.891 1.00 51.91 68 LEU A N 1
ATOM 545 C CA . LEU A 1 68 ? -10.762 2.168 8.444 1.00 51.91 68 LEU A CA 1
ATOM 546 C C . LEU A 1 68 ? -10.328 3.593 8.061 1.00 51.91 68 LEU A C 1
ATOM 548 O O . LEU A 1 68 ? -9.675 3.780 7.042 1.00 51.91 68 LEU A O 1
ATOM 552 N N . GLN A 1 69 ? -10.662 4.599 8.877 1.00 52.03 69 GLN A N 1
ATOM 553 C CA . GLN A 1 69 ? -10.316 6.002 8.597 1.00 52.03 69 GLN A CA 1
ATOM 554 C C . GLN A 1 69 ? -8.894 6.397 9.010 1.00 52.03 69 GLN A C 1
ATOM 556 O O . GLN A 1 69 ? -8.409 7.449 8.601 1.00 52.03 69 GLN A O 1
ATOM 561 N N . ARG A 1 70 ? -8.209 5.579 9.813 1.00 56.31 70 ARG A N 1
ATOM 562 C CA . ARG A 1 70 ? -6.804 5.797 10.162 1.00 56.31 70 ARG A CA 1
ATOM 563 C C . ARG A 1 70 ? -5.977 4.700 9.520 1.00 56.31 70 ARG A C 1
ATOM 565 O O . ARG A 1 70 ? -5.582 3.763 10.204 1.00 56.31 70 ARG A O 1
ATOM 572 N N . VAL A 1 71 ? -5.722 4.836 8.217 1.00 66.25 71 VAL A N 1
ATOM 573 C CA . VAL A 1 71 ? -4.612 4.115 7.584 1.00 66.25 71 VAL A CA 1
ATOM 574 C C . VAL A 1 71 ? -3.372 4.500 8.374 1.00 66.25 71 VAL A C 1
ATOM 576 O O . VAL A 1 71 ? -2.962 5.663 8.368 1.00 66.25 71 VAL A O 1
ATOM 579 N N . THR A 1 72 ? -2.854 3.559 9.155 1.00 79.50 72 THR A N 1
ATOM 580 C CA . THR A 1 72 ? -1.661 3.827 9.942 1.00 79.50 72 THR A CA 1
ATOM 581 C C . THR A 1 72 ? -0.465 3.931 9.005 1.00 79.50 72 THR A C 1
ATOM 583 O O . THR A 1 72 ? -0.475 3.425 7.883 1.00 79.50 72 THR A O 1
ATOM 586 N N . GLU A 1 73 ? 0.590 4.585 9.471 1.00 82.38 73 GLU A N 1
ATOM 587 C CA . GLU A 1 73 ? 1.870 4.618 8.767 1.00 82.38 73 GLU A CA 1
ATOM 588 C C . GLU A 1 73 ? 2.380 3.200 8.431 1.00 82.38 73 GLU A C 1
ATOM 590 O O . GLU A 1 73 ? 2.903 2.950 7.346 1.00 82.38 73 GLU A O 1
ATOM 595 N N . GLU A 1 74 ? 2.167 2.242 9.335 1.00 82.50 74 GLU A N 1
ATOM 596 C CA . GLU A 1 74 ? 2.535 0.840 9.126 1.00 82.50 74 GLU A CA 1
ATOM 597 C C . GLU A 1 74 ? 1.689 0.178 8.034 1.00 82.50 74 GLU A C 1
ATOM 599 O O . GLU A 1 74 ? 2.244 -0.488 7.158 1.00 82.50 74 GLU A O 1
ATOM 604 N N . ASP A 1 75 ? 0.371 0.402 8.035 1.00 85.31 75 ASP A N 1
ATOM 605 C CA . ASP A 1 75 ? -0.526 -0.119 6.998 1.00 85.31 75 ASP A CA 1
ATOM 606 C C . ASP A 1 75 ? -0.168 0.457 5.621 1.00 85.31 75 ASP A C 1
ATOM 608 O O . ASP A 1 75 ? -0.136 -0.270 4.627 1.00 85.31 75 ASP A O 1
ATOM 612 N N . ALA A 1 76 ? 0.164 1.750 5.556 1.00 85.81 76 ALA A N 1
ATOM 613 C CA . ALA A 1 76 ? 0.594 2.406 4.324 1.00 85.81 76 ALA A CA 1
ATOM 614 C C . ALA A 1 76 ? 1.912 1.830 3.789 1.00 85.81 76 ALA A C 1
ATOM 616 O O . ALA A 1 76 ? 2.050 1.594 2.586 1.00 85.81 76 ALA A O 1
ATOM 617 N N . LEU A 1 77 ? 2.875 1.558 4.675 1.00 86.62 77 LEU A N 1
ATOM 618 C CA . LEU A 1 77 ? 4.136 0.921 4.302 1.00 86.62 77 LEU A CA 1
ATOM 619 C C . LEU A 1 77 ? 3.912 -0.509 3.791 1.00 86.62 77 LEU A C 1
ATOM 621 O O . LEU A 1 77 ? 4.497 -0.896 2.778 1.00 86.62 77 LEU A O 1
ATOM 625 N N . GLN A 1 78 ? 3.047 -1.282 4.451 1.00 87.50 78 GLN A N 1
ATOM 626 C CA . GLN A 1 78 ? 2.674 -2.626 4.002 1.00 87.50 78 GLN A CA 1
ATOM 627 C C . GLN A 1 78 ? 1.977 -2.599 2.640 1.00 87.50 78 GLN A C 1
ATOM 629 O O . GLN A 1 78 ? 2.307 -3.408 1.772 1.00 87.50 78 GLN A O 1
ATOM 634 N N . LEU A 1 79 ? 1.073 -1.643 2.416 1.00 89.56 79 LEU A N 1
ATOM 635 C CA . LEU A 1 79 ? 0.405 -1.457 1.129 1.00 89.56 79 LEU A CA 1
ATOM 636 C C . LEU A 1 79 ? 1.402 -1.096 0.019 1.00 89.56 79 LEU A C 1
ATOM 638 O O . LEU A 1 79 ? 1.332 -1.643 -1.084 1.00 89.56 79 LEU A O 1
ATOM 642 N N . PHE A 1 80 ? 2.379 -0.235 0.316 1.00 89.88 80 PHE A N 1
ATOM 643 C CA . PHE A 1 80 ? 3.455 0.091 -0.618 1.00 89.88 80 PHE A CA 1
ATOM 644 C C . PHE A 1 80 ? 4.289 -1.150 -0.975 1.00 89.88 80 PHE A C 1
ATOM 646 O O . PHE A 1 80 ? 4.519 -1.428 -2.151 1.00 89.88 80 PHE A O 1
ATOM 653 N N . ILE A 1 81 ? 4.693 -1.943 0.021 1.00 89.06 81 ILE A N 1
ATOM 654 C CA . ILE A 1 81 ? 5.422 -3.209 -0.168 1.00 89.06 81 ILE A CA 1
ATOM 655 C C . ILE A 1 81 ? 4.611 -4.188 -1.029 1.00 89.06 81 ILE A C 1
ATOM 657 O O . ILE A 1 81 ? 5.162 -4.808 -1.941 1.00 89.06 81 ILE A O 1
ATOM 661 N N . ALA A 1 82 ? 3.307 -4.310 -0.775 1.00 90.81 82 ALA A N 1
ATOM 662 C CA . ALA A 1 82 ? 2.412 -5.145 -1.569 1.00 90.81 82 ALA A CA 1
ATOM 663 C C . ALA A 1 82 ? 2.345 -4.669 -3.028 1.00 90.81 82 ALA A C 1
ATOM 665 O O . ALA A 1 82 ? 2.513 -5.479 -3.937 1.00 90.81 82 ALA A O 1
ATOM 666 N N . THR A 1 83 ? 2.223 -3.358 -3.255 1.00 91.19 83 THR A N 1
ATOM 667 C CA . THR A 1 83 ? 2.202 -2.771 -4.606 1.00 91.19 83 THR A CA 1
ATOM 668 C C . THR A 1 83 ? 3.507 -3.029 -5.361 1.00 91.19 83 THR A C 1
ATOM 670 O O . THR A 1 83 ? 3.496 -3.341 -6.550 1.00 91.19 83 THR A O 1
ATOM 673 N N . VAL A 1 84 ? 4.655 -2.952 -4.680 1.00 90.94 84 VAL A N 1
ATOM 674 C CA . VAL A 1 84 ? 5.965 -3.299 -5.259 1.00 90.94 84 VAL A CA 1
ATOM 675 C C . VAL A 1 84 ? 5.990 -4.761 -5.721 1.00 90.94 84 VAL A C 1
ATOM 677 O O . VAL A 1 84 ? 6.472 -5.051 -6.818 1.00 90.94 84 VAL A O 1
ATOM 680 N N . HIS A 1 85 ? 5.474 -5.687 -4.908 1.00 90.19 85 HIS A N 1
ATOM 681 C CA . HIS A 1 85 ? 5.386 -7.102 -5.277 1.00 90.19 85 HIS A CA 1
ATOM 682 C C . HIS A 1 85 ? 4.410 -7.349 -6.426 1.00 90.19 85 HIS A C 1
ATOM 684 O O . HIS A 1 85 ? 4.691 -8.168 -7.301 1.00 90.19 85 HIS A O 1
ATOM 690 N N . GLU A 1 86 ? 3.295 -6.630 -6.458 1.00 91.81 86 GLU A N 1
ATOM 691 C CA . GLU A 1 86 ? 2.321 -6.719 -7.538 1.00 91.81 86 GLU A CA 1
ATOM 692 C C . GLU A 1 86 ? 2.905 -6.213 -8.860 1.00 91.81 86 GLU A C 1
ATOM 694 O O . GLU A 1 86 ? 2.821 -6.909 -9.869 1.00 91.81 86 GLU A O 1
ATOM 699 N N . ALA A 1 87 ? 3.609 -5.078 -8.845 1.00 90.94 87 ALA A N 1
ATOM 700 C CA . ALA A 1 87 ? 4.333 -4.560 -10.005 1.00 90.94 87 ALA A CA 1
ATOM 701 C C . ALA A 1 87 ? 5.364 -5.572 -10.534 1.00 90.94 87 ALA A C 1
ATOM 703 O O . ALA A 1 87 ? 5.488 -5.784 -11.744 1.00 90.94 87 ALA A O 1
ATOM 704 N N . GLN A 1 88 ? 6.078 -6.244 -9.628 1.00 90.50 88 GLN A N 1
ATOM 705 C CA . GLN A 1 88 ? 7.024 -7.297 -9.980 1.00 90.50 88 GLN A CA 1
ATOM 706 C C . GLN A 1 88 ? 6.328 -8.509 -10.617 1.00 90.50 88 GLN A C 1
ATOM 708 O O . GLN A 1 88 ? 6.780 -9.014 -11.646 1.00 90.50 88 GLN A O 1
ATOM 713 N N . LEU A 1 89 ? 5.234 -8.984 -10.016 1.00 91.25 89 LEU A N 1
ATOM 714 C CA . LEU A 1 89 ? 4.456 -10.109 -10.531 1.00 91.25 89 LEU A CA 1
ATOM 715 C C . LEU A 1 89 ? 3.838 -9.778 -11.892 1.00 91.25 89 LEU A C 1
ATOM 717 O O . LEU A 1 89 ? 3.837 -10.625 -12.789 1.00 91.25 89 LEU A O 1
ATOM 721 N N . TYR A 1 90 ? 3.363 -8.546 -12.066 1.00 92.81 90 TYR A N 1
ATOM 722 C CA . TYR A 1 90 ? 2.833 -8.058 -13.328 1.00 92.81 90 TYR A CA 1
ATOM 723 C C . TYR A 1 90 ? 3.897 -8.127 -14.424 1.00 92.81 90 TYR A C 1
ATOM 725 O O . TYR A 1 90 ? 3.621 -8.682 -15.488 1.00 92.81 90 TYR A O 1
ATOM 733 N N . ALA A 1 91 ? 5.118 -7.651 -14.147 1.00 91.31 91 ALA A N 1
ATOM 734 C CA . ALA A 1 91 ? 6.230 -7.694 -15.097 1.00 91.31 91 ALA A CA 1
ATOM 735 C C . ALA A 1 91 ? 6.558 -9.129 -15.552 1.00 91.31 91 ALA A C 1
ATOM 737 O O . ALA A 1 91 ? 6.768 -9.377 -16.740 1.00 91.31 91 ALA A O 1
ATOM 738 N N . ILE A 1 92 ? 6.534 -10.091 -14.620 1.00 91.81 92 ILE A N 1
ATOM 739 C CA . ILE A 1 92 ? 6.764 -11.519 -14.904 1.00 91.81 92 ILE A CA 1
ATOM 740 C C . ILE A 1 92 ? 5.636 -12.105 -15.760 1.00 91.81 92 ILE A C 1
ATOM 742 O O . ILE A 1 92 ? 5.896 -12.827 -16.726 1.00 91.81 92 ILE A O 1
ATOM 746 N N . THR A 1 93 ? 4.390 -11.821 -15.379 1.00 93.38 93 THR A N 1
ATOM 747 C CA . THR A 1 93 ? 3.188 -12.428 -15.970 1.00 93.38 93 THR A CA 1
ATOM 748 C C . THR A 1 93 ? 2.945 -11.917 -17.384 1.00 93.38 93 THR A C 1
ATOM 750 O O . THR A 1 93 ? 2.666 -12.707 -18.282 1.00 93.38 93 THR A O 1
ATOM 753 N N . HIS A 1 94 ? 3.111 -10.612 -17.596 1.00 92.31 94 HIS A N 1
ATOM 754 C CA . HIS A 1 94 ? 2.868 -9.960 -18.883 1.00 92.31 94 HIS A CA 1
ATOM 755 C C . HIS A 1 94 ? 4.114 -9.883 -19.765 1.00 92.31 94 HIS A C 1
ATOM 757 O O . HIS A 1 94 ? 4.013 -9.427 -20.900 1.00 92.31 94 HIS A O 1
ATOM 763 N N . LYS A 1 95 ? 5.275 -10.354 -19.277 1.00 91.31 95 LYS A N 1
ATOM 764 C CA . LYS A 1 95 ? 6.557 -10.301 -19.999 1.00 91.31 95 LYS A CA 1
ATOM 765 C C . LYS A 1 95 ? 6.866 -8.887 -20.498 1.00 91.31 95 LYS A C 1
ATOM 767 O O . LYS A 1 95 ? 7.365 -8.706 -21.602 1.00 91.31 95 LYS A O 1
ATOM 772 N N . GLU A 1 96 ? 6.564 -7.887 -19.677 1.00 92.25 96 GLU A N 1
ATOM 773 C CA . GLU A 1 96 ? 6.772 -6.480 -20.008 1.00 92.25 96 GLU A CA 1
ATOM 774 C C . GLU A 1 96 ? 7.543 -5.786 -18.884 1.00 92.25 96 GLU A C 1
ATOM 776 O O . GLU A 1 96 ? 7.451 -6.153 -17.712 1.00 92.25 96 GLU A O 1
ATOM 781 N N . ARG A 1 97 ? 8.338 -4.778 -19.243 1.00 91.56 97 ARG A N 1
ATOM 782 C CA . ARG A 1 97 ? 9.004 -3.921 -18.267 1.00 91.56 97 ARG A CA 1
ATOM 783 C C . ARG A 1 97 ? 7.979 -3.018 -17.583 1.00 91.56 97 ARG A C 1
ATOM 785 O O . ARG A 1 97 ? 7.148 -2.393 -18.240 1.00 91.56 97 ARG A O 1
ATOM 792 N N . VAL A 1 98 ? 8.114 -2.909 -16.269 1.00 93.31 98 VAL A N 1
ATOM 793 C CA . VAL A 1 98 ? 7.247 -2.104 -15.411 1.00 93.31 98 VAL A CA 1
ATOM 794 C C . VAL A 1 98 ? 8.101 -1.146 -14.589 1.00 93.31 98 VAL A C 1
ATOM 796 O O . VAL A 1 98 ? 9.161 -1.525 -14.091 1.00 93.31 98 VAL A O 1
ATOM 799 N N . SER A 1 99 ? 7.645 0.089 -14.427 1.00 93.19 99 SER A N 1
ATOM 800 C CA . SER A 1 99 ? 8.320 1.127 -13.652 1.00 93.19 99 SER A CA 1
ATOM 801 C C . SER A 1 99 ? 7.386 1.682 -12.584 1.00 93.19 99 SER A C 1
ATOM 803 O O . SER A 1 99 ? 6.318 2.192 -12.900 1.00 93.19 99 SER A O 1
ATOM 805 N N . LEU A 1 100 ? 7.812 1.634 -11.323 1.00 92.88 100 LEU A N 1
ATOM 806 C CA . LEU A 1 100 ? 7.162 2.334 -10.220 1.00 92.88 100 LEU A CA 1
ATOM 807 C C . LEU A 1 100 ? 7.835 3.692 -10.020 1.00 92.88 100 LEU A C 1
ATOM 809 O O . LEU A 1 100 ? 9.028 3.760 -9.701 1.00 92.88 100 LEU A O 1
ATOM 813 N N . LYS A 1 101 ? 7.071 4.768 -10.190 1.00 91.75 101 LYS A N 1
ATOM 814 C CA . LYS A 1 101 ? 7.531 6.156 -10.091 1.00 91.75 101 LYS A CA 1
ATOM 815 C C . LYS A 1 101 ? 6.800 6.889 -8.981 1.00 91.75 101 LYS A C 1
ATOM 817 O O . LYS A 1 101 ? 5.644 6.610 -8.695 1.00 91.75 101 LYS A O 1
ATOM 822 N N . PHE A 1 102 ? 7.494 7.849 -8.382 1.00 91.12 102 PHE A N 1
ATOM 823 C CA . PHE A 1 102 ? 6.942 8.713 -7.348 1.00 91.12 102 PHE A CA 1
ATOM 824 C C . PHE A 1 102 ? 6.621 10.097 -7.917 1.00 91.12 102 PHE A C 1
ATOM 826 O O . PHE A 1 102 ? 7.432 10.674 -8.644 1.00 91.12 102 PHE A O 1
ATOM 833 N N . TYR A 1 103 ? 5.477 10.641 -7.518 1.00 88.62 103 TYR A N 1
ATOM 834 C CA . TYR A 1 103 ? 4.932 11.939 -7.910 1.00 88.62 103 TYR A CA 1
ATOM 835 C C . TYR A 1 103 ? 4.592 12.771 -6.669 1.00 88.62 103 TYR A C 1
ATOM 837 O O . TYR A 1 103 ? 4.670 12.273 -5.546 1.00 88.62 103 TYR A O 1
ATOM 845 N N . GLU A 1 104 ? 4.253 14.048 -6.876 1.00 85.12 104 GLU A N 1
ATOM 846 C CA . GLU A 1 104 ? 3.828 14.971 -5.807 1.00 85.12 104 GLU A CA 1
ATOM 847 C C . GLU A 1 104 ? 4.785 14.952 -4.603 1.00 85.12 104 GLU A C 1
ATOM 849 O O . GLU A 1 104 ? 4.442 14.546 -3.499 1.00 85.12 104 GLU A O 1
ATOM 854 N N . GLU A 1 105 ? 6.051 15.292 -4.862 1.00 82.75 105 GLU A N 1
ATOM 855 C CA . GLU A 1 105 ? 7.137 15.278 -3.868 1.00 82.75 105 GLU A CA 1
ATOM 856 C C . GLU A 1 105 ? 7.391 13.930 -3.166 1.00 82.75 105 GLU A C 1
ATOM 858 O O . GLU A 1 105 ? 8.153 13.868 -2.205 1.00 82.75 105 GLU A O 1
ATOM 863 N N . GLY A 1 106 ? 6.856 12.829 -3.694 1.00 82.56 106 GLY A N 1
ATOM 864 C CA . GLY A 1 106 ? 7.035 11.498 -3.128 1.00 82.56 106 GLY A CA 1
ATOM 865 C C . GLY A 1 106 ? 5.864 11.004 -2.296 1.00 82.56 106 GLY A C 1
ATOM 866 O O . GLY A 1 106 ? 6.016 9.957 -1.672 1.00 82.56 106 GLY A O 1
ATOM 867 N N . GLN A 1 107 ? 4.743 11.727 -2.278 1.00 88.12 107 GLN A N 1
ATOM 868 C CA . GLN A 1 107 ? 3.528 11.314 -1.583 1.00 88.12 107 GLN A CA 1
ATOM 869 C C . GLN A 1 107 ? 2.694 10.329 -2.410 1.00 88.12 107 GLN A C 1
ATOM 871 O O . GLN A 1 107 ? 2.084 9.423 -1.853 1.00 88.12 107 GLN A O 1
ATOM 876 N N . LYS A 1 108 ? 2.703 10.452 -3.740 1.00 91.31 108 LYS A N 1
ATOM 877 C CA . LYS A 1 108 ? 1.994 9.526 -4.634 1.00 91.31 108 LYS A CA 1
ATOM 878 C C . LYS A 1 108 ? 2.967 8.641 -5.385 1.00 91.31 108 LYS A C 1
ATOM 880 O O . LYS A 1 108 ? 4.088 9.057 -5.686 1.00 91.31 108 LYS A O 1
ATOM 885 N N . TYR A 1 109 ? 2.541 7.433 -5.715 1.00 92.38 109 TYR A N 1
ATOM 886 C CA . TYR A 1 109 ? 3.299 6.533 -6.569 1.00 92.38 109 TYR A CA 1
ATOM 887 C C . TYR A 1 109 ? 2.389 5.845 -7.580 1.00 92.38 109 TYR A C 1
ATOM 889 O O . TYR A 1 109 ? 1.254 5.492 -7.272 1.00 92.38 109 TYR A O 1
ATOM 897 N N . THR A 1 110 ? 2.902 5.641 -8.788 1.00 92.75 110 THR A N 1
ATOM 898 C CA . THR A 1 110 ? 2.206 4.904 -9.846 1.00 92.75 110 THR A CA 1
ATOM 899 C C . THR A 1 110 ? 3.121 3.848 -10.441 1.00 92.75 110 THR A C 1
ATOM 901 O O . THR A 1 110 ? 4.350 3.959 -10.407 1.00 92.75 110 THR A O 1
ATOM 904 N N . VAL A 1 111 ? 2.503 2.801 -10.965 1.00 93.25 111 VAL A N 1
ATOM 905 C CA . VAL A 1 111 ? 3.132 1.685 -11.655 1.00 93.25 111 VAL A CA 1
ATOM 906 C C . VAL A 1 111 ? 2.724 1.775 -13.117 1.00 93.25 111 VAL A C 1
ATOM 908 O O . VAL A 1 111 ? 1.544 1.691 -13.446 1.00 93.25 111 VAL A O 1
ATOM 911 N N . GLU A 1 112 ? 3.706 1.949 -13.989 1.00 94.12 112 GLU A N 1
ATOM 912 C CA . GLU A 1 112 ? 3.514 2.190 -15.417 1.00 94.12 112 GLU A CA 1
ATOM 913 C C . GLU A 1 112 ? 4.236 1.126 -16.245 1.00 94.12 112 GLU A C 1
ATOM 915 O O . GLU A 1 112 ? 5.327 0.676 -15.882 1.00 94.12 112 GLU A O 1
ATOM 920 N N . THR A 1 113 ? 3.670 0.751 -17.390 1.00 91.44 113 THR A N 1
ATOM 921 C CA . THR A 1 113 ? 4.383 -0.052 -18.396 1.00 91.44 113 THR A CA 1
ATOM 922 C C . THR A 1 113 ? 5.253 0.810 -19.314 1.00 91.44 113 THR A C 1
ATOM 924 O O . THR A 1 113 ? 5.194 2.043 -19.295 1.00 91.44 113 THR A O 1
ATOM 927 N N . ASN A 1 114 ? 6.038 0.169 -20.188 1.00 80.06 114 ASN A N 1
ATOM 928 C CA . ASN A 1 114 ? 6.788 0.851 -21.252 1.00 80.06 114 ASN A CA 1
ATOM 929 C C . ASN A 1 114 ? 5.900 1.734 -22.150 1.00 80.06 114 ASN A C 1
ATOM 931 O O . ASN A 1 114 ? 6.389 2.715 -22.709 1.00 80.06 114 ASN A O 1
ATOM 935 N N . GLY A 1 115 ? 4.611 1.405 -22.280 1.00 74.81 115 GLY A N 1
ATOM 936 C CA . GLY A 1 115 ? 3.619 2.194 -23.012 1.00 74.81 115 GLY A CA 1
ATOM 937 C C . GLY A 1 115 ? 3.063 3.408 -22.259 1.00 74.81 115 GLY A C 1
ATOM 938 O O . GLY A 1 115 ? 2.133 4.026 -22.768 1.00 74.81 115 GLY A O 1
ATOM 939 N N . LEU A 1 116 ? 3.591 3.739 -21.070 1.00 78.44 116 LEU A N 1
ATOM 940 C CA . LEU A 1 116 ? 3.066 4.779 -20.166 1.00 78.44 116 LEU A CA 1
ATOM 941 C C . LEU A 1 116 ? 1.608 4.531 -19.743 1.00 78.44 116 LEU A C 1
ATOM 943 O O . LEU A 1 116 ? 0.881 5.465 -19.410 1.00 78.44 116 LEU A O 1
ATOM 947 N N . VAL A 1 117 ? 1.178 3.268 -19.763 1.00 85.56 117 VAL A N 1
ATOM 948 C CA . VAL A 1 117 ? -0.135 2.874 -19.259 1.00 85.56 117 VAL A CA 1
ATOM 949 C C . VAL A 1 117 ? -0.007 2.656 -17.761 1.00 85.56 117 VAL A C 1
ATOM 951 O O . VAL A 1 117 ? 0.796 1.831 -17.320 1.00 85.56 117 VAL A O 1
ATOM 954 N N . GLU A 1 118 ? -0.787 3.407 -16.991 1.00 88.06 118 GLU A N 1
ATOM 955 C CA . GLU A 1 118 ? -0.902 3.229 -15.548 1.00 88.06 118 GLU A CA 1
ATOM 956 C C . GLU A 1 118 ? -1.648 1.924 -15.247 1.00 88.06 118 GLU A C 1
ATOM 958 O O . GLU A 1 118 ? -2.767 1.712 -15.714 1.00 88.06 118 GLU A O 1
ATOM 963 N N . ILE A 1 119 ? -1.006 1.039 -14.486 1.00 87.50 119 ILE A N 1
ATOM 964 C CA . ILE A 1 119 ? -1.567 -0.251 -14.067 1.00 87.50 119 ILE A CA 1
ATOM 965 C C . ILE A 1 119 ? -2.102 -0.143 -12.639 1.00 87.50 119 ILE A C 1
ATOM 967 O O . ILE A 1 119 ? -3.175 -0.656 -12.337 1.00 87.50 119 ILE A O 1
ATOM 971 N N . LEU A 1 120 ? -1.330 0.502 -11.761 1.00 87.81 120 LEU A N 1
ATOM 972 C CA . LEU A 1 120 ? -1.623 0.648 -10.338 1.00 87.81 120 LEU A CA 1
ATOM 973 C C . LEU A 1 120 ? -1.188 2.034 -9.873 1.00 87.81 120 LEU A C 1
ATOM 975 O O . LEU A 1 120 ? -0.178 2.565 -10.339 1.00 87.81 120 LEU A O 1
ATOM 979 N N . HIS A 1 121 ? -1.890 2.570 -8.887 1.00 90.06 121 HIS A N 1
ATOM 980 C CA . HIS A 1 121 ? -1.469 3.745 -8.141 1.00 90.06 121 HIS A CA 1
ATOM 981 C C . HIS A 1 121 ? -1.689 3.523 -6.653 1.00 90.06 121 HIS A C 1
ATOM 983 O O . HIS A 1 121 ? -2.505 2.705 -6.231 1.00 90.06 121 HIS A O 1
ATOM 989 N N . GLY A 1 122 ? -0.966 4.292 -5.858 1.00 87.50 122 GLY A N 1
ATOM 990 C CA . GLY A 1 122 ? -1.194 4.391 -4.434 1.00 87.50 122 GLY A CA 1
ATOM 991 C C . GLY A 1 122 ? -0.719 5.732 -3.906 1.00 87.50 122 GLY A C 1
ATOM 992 O O . GLY A 1 122 ? 0.052 6.459 -4.539 1.00 87.50 122 GLY A O 1
ATOM 993 N N . GLU A 1 123 ? -1.205 6.060 -2.719 1.00 89.44 123 GLU A N 1
ATOM 994 C CA . GLU A 1 123 ? -0.888 7.304 -2.036 1.00 89.44 123 GLU A CA 1
ATOM 995 C C . GLU A 1 123 ? -0.381 6.979 -0.635 1.00 89.44 123 GLU A C 1
ATOM 997 O O . GLU A 1 123 ? -0.881 6.075 0.039 1.00 89.44 123 GLU A O 1
ATOM 1002 N N . LEU A 1 124 ? 0.646 7.702 -0.206 1.00 87.12 124 LEU A N 1
ATOM 1003 C CA . LEU A 1 124 ? 1.103 7.699 1.171 1.00 87.12 124 LEU A CA 1
ATOM 1004 C C . LEU A 1 124 ? 0.248 8.692 1.980 1.00 87.12 124 LEU A C 1
ATOM 1006 O O . LEU A 1 124 ? -0.100 9.767 1.472 1.00 87.12 124 LEU A O 1
ATOM 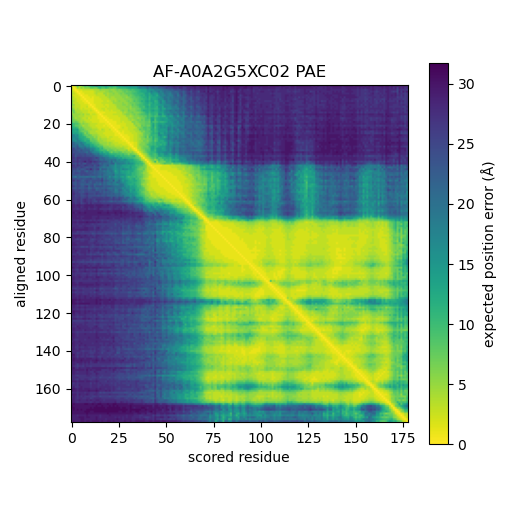1010 N N . PRO A 1 125 ? -0.105 8.353 3.233 1.00 85.69 125 PRO A N 1
ATOM 1011 C CA . PRO A 1 125 ? -0.895 9.227 4.090 1.00 85.69 125 PRO A CA 1
ATOM 1012 C C . PRO A 1 125 ? -0.164 10.550 4.351 1.00 85.69 125 PRO A C 1
ATOM 1014 O O . PRO A 1 125 ? 1.054 10.657 4.200 1.00 85.69 125 PRO A O 1
ATOM 1017 N N . SER A 1 126 ? -0.912 11.579 4.750 1.00 80.94 126 SER A N 1
ATOM 1018 C CA . SER A 1 126 ? -0.346 12.891 5.084 1.00 80.94 126 SER A CA 1
ATOM 1019 C C . SER A 1 126 ? 0.790 12.763 6.102 1.00 80.94 126 SER A C 1
ATOM 1021 O O . SER A 1 126 ? 0.621 12.083 7.109 1.00 80.94 126 SER A O 1
ATOM 1023 N N . GLY A 1 127 ? 1.921 13.421 5.838 1.00 82.12 127 GLY A N 1
ATOM 1024 C CA . GLY A 1 127 ? 3.131 13.325 6.664 1.00 82.12 127 GLY A CA 1
ATOM 1025 C C . GLY A 1 127 ? 4.144 12.297 6.150 1.00 82.12 127 GLY A C 1
ATOM 1026 O O . GLY A 1 127 ? 5.341 12.468 6.376 1.00 82.12 127 GLY A O 1
ATOM 1027 N N . MET A 1 128 ? 3.709 11.306 5.361 1.00 86.88 128 MET A N 1
ATOM 1028 C CA . MET A 1 128 ? 4.599 10.343 4.715 1.00 86.88 128 MET A CA 1
ATOM 1029 C C . MET A 1 128 ? 4.974 10.751 3.294 1.00 86.88 128 MET A C 1
ATOM 1031 O O . MET A 1 128 ? 4.117 11.036 2.459 1.00 86.88 128 MET A O 1
ATOM 1035 N N . HIS A 1 129 ? 6.268 10.725 2.990 1.00 89.81 129 HIS A N 1
ATOM 1036 C CA . HIS A 1 129 ? 6.760 10.997 1.642 1.00 89.81 129 HIS A CA 1
ATOM 1037 C C . HIS A 1 129 ? 8.112 10.337 1.388 1.00 89.81 129 HIS A C 1
ATOM 1039 O O . HIS A 1 129 ? 8.902 10.079 2.296 1.00 89.81 129 HIS A O 1
ATOM 1045 N N . ARG A 1 130 ? 8.418 10.070 0.117 1.00 91.44 130 ARG A N 1
ATOM 1046 C CA . ARG A 1 130 ? 9.764 9.644 -0.270 1.00 91.44 130 ARG A CA 1
ATOM 1047 C C . ARG A 1 130 ? 10.767 10.765 0.005 1.00 91.44 130 ARG A C 1
ATOM 1049 O O . ARG A 1 130 ? 10.674 11.848 -0.572 1.00 91.44 130 ARG A O 1
ATOM 1056 N N . SER A 1 131 ? 11.807 10.458 0.769 1.00 87.69 131 SER A N 1
ATOM 1057 C CA . SER A 1 131 ? 12.873 11.411 1.052 1.00 87.69 131 SER A CA 1
ATOM 1058 C C . SER A 1 131 ? 13.588 11.858 -0.224 1.00 87.69 131 SER A C 1
ATOM 1060 O O . SER A 1 131 ? 13.992 11.035 -1.058 1.00 87.69 131 SER A O 1
ATOM 1062 N N . LYS A 1 132 ? 13.843 13.165 -0.362 1.00 84.69 132 LYS A N 1
ATOM 1063 C CA . LYS A 1 132 ? 14.612 13.729 -1.492 1.00 84.69 132 LYS A CA 1
ATOM 1064 C C . LYS A 1 132 ? 16.043 13.170 -1.552 1.00 84.69 132 LYS A C 1
ATOM 1066 O O . LYS A 1 132 ? 16.605 13.051 -2.640 1.00 84.69 132 LYS A O 1
ATOM 1071 N N . ASN A 1 133 ? 16.576 12.735 -0.408 1.00 84.31 133 ASN A N 1
ATOM 1072 C CA . ASN A 1 133 ? 17.907 12.137 -0.266 1.00 84.31 133 ASN A CA 1
ATOM 1073 C C . ASN A 1 133 ? 17.952 10.644 -0.621 1.00 84.31 133 ASN A C 1
ATOM 1075 O O . ASN A 1 133 ? 19.001 10.007 -0.514 1.00 84.31 133 ASN A O 1
ATOM 1079 N N . SER A 1 134 ? 16.823 10.062 -1.029 1.00 84.56 134 SER A N 1
ATOM 1080 C CA . SER A 1 134 ? 16.759 8.661 -1.412 1.00 84.56 134 SER A CA 1
ATOM 1081 C C . SER A 1 134 ? 17.560 8.386 -2.702 1.00 84.56 134 SER A C 1
ATOM 1083 O O . SER A 1 134 ? 17.284 9.008 -3.735 1.00 84.56 134 SER A O 1
ATOM 1085 N N . PRO A 1 135 ? 18.519 7.431 -2.675 1.00 84.44 135 PRO A N 1
ATOM 1086 C CA . PRO A 1 135 ? 19.329 7.064 -3.840 1.00 84.44 135 PRO A CA 1
ATOM 1087 C C . PRO A 1 135 ? 18.504 6.576 -5.034 1.00 84.44 135 PRO A C 1
ATOM 1089 O O . PRO A 1 135 ? 18.863 6.828 -6.183 1.00 84.44 135 PRO A O 1
ATOM 1092 N N . LEU A 1 136 ? 17.403 5.870 -4.766 1.00 85.19 136 LEU A N 1
ATOM 1093 C CA . LEU A 1 136 ? 16.478 5.406 -5.792 1.00 85.19 136 LEU A CA 1
ATOM 1094 C C . LEU A 1 136 ? 15.307 6.381 -5.937 1.00 85.19 136 LEU A C 1
ATOM 1096 O O . LEU A 1 136 ? 14.596 6.692 -4.982 1.00 85.19 136 LEU A O 1
ATOM 1100 N N . ARG A 1 137 ? 15.095 6.858 -7.167 1.00 86.75 137 ARG A N 1
ATOM 1101 C CA . ARG A 1 137 ? 13.956 7.724 -7.525 1.00 86.75 137 ARG A CA 1
ATOM 1102 C C . ARG A 1 137 ? 12.758 6.962 -8.077 1.00 86.75 137 ARG A C 1
ATOM 1104 O O . ARG A 1 137 ? 11.649 7.473 -8.025 1.00 86.75 137 ARG A O 1
ATOM 1111 N N . GLN A 1 138 ? 13.004 5.768 -8.596 1.00 89.62 138 GLN A N 1
ATOM 1112 C CA . GLN A 1 138 ? 12.015 4.877 -9.184 1.00 89.62 138 GLN A CA 1
ATOM 1113 C C . GLN A 1 138 ? 12.507 3.435 -9.044 1.00 89.62 138 GLN A C 1
ATOM 1115 O O . GLN A 1 138 ? 13.710 3.207 -8.858 1.00 89.62 138 GLN A O 1
ATOM 1120 N N . LEU A 1 139 ? 11.591 2.479 -9.159 1.00 89.75 139 LEU A N 1
ATOM 1121 C CA . LEU A 1 139 ? 11.900 1.054 -9.236 1.00 89.75 139 LEU A CA 1
ATOM 1122 C C . LEU A 1 139 ? 11.555 0.563 -10.635 1.00 89.75 139 LEU A C 1
ATOM 1124 O O . LEU A 1 139 ? 10.418 0.683 -11.068 1.00 89.75 139 LEU A O 1
ATOM 1128 N N . ASP A 1 140 ? 12.539 0.015 -11.336 1.00 91.44 140 ASP A N 1
ATOM 1129 C CA . ASP A 1 140 ? 12.355 -0.514 -12.684 1.00 91.44 140 ASP A CA 1
ATOM 1130 C C . ASP A 1 140 ? 12.470 -2.039 -12.640 1.00 91.44 140 ASP A C 1
ATOM 1132 O O . ASP A 1 140 ? 13.530 -2.562 -12.288 1.00 91.44 140 ASP A O 1
ATOM 1136 N N . PHE A 1 141 ? 11.410 -2.743 -13.020 1.00 90.75 141 PHE A N 1
ATOM 1137 C CA . PHE A 1 141 ? 11.352 -4.198 -13.118 1.00 90.75 141 PHE A CA 1
ATOM 1138 C C . PHE A 1 141 ? 11.450 -4.631 -14.577 1.00 90.75 141 PHE A C 1
ATOM 1140 O O . PHE A 1 141 ? 10.685 -4.178 -15.425 1.00 90.75 141 PHE A O 1
ATOM 1147 N N . ALA A 1 142 ? 12.394 -5.517 -14.876 1.00 90.81 142 ALA A N 1
ATOM 1148 C CA . ALA A 1 142 ? 12.481 -6.188 -16.166 1.00 90.81 142 ALA A CA 1
ATOM 1149 C C . ALA A 1 142 ? 11.357 -7.227 -16.329 1.00 90.81 142 ALA A C 1
ATOM 1151 O O . ALA A 1 142 ? 10.766 -7.666 -15.348 1.00 90.81 142 ALA A O 1
ATOM 1152 N N . GLU A 1 143 ? 11.154 -7.712 -17.555 1.00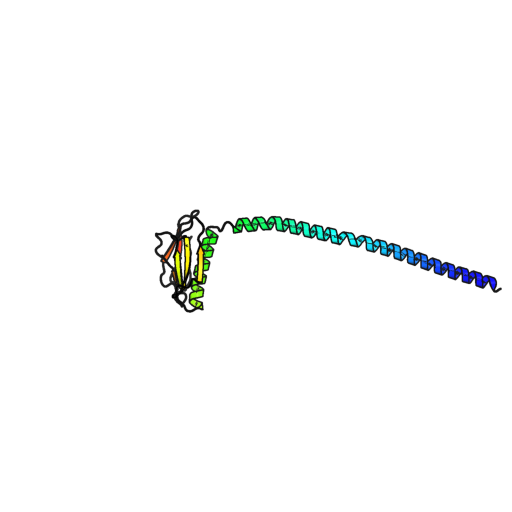 89.94 143 GLU A N 1
ATOM 1153 C CA . GLU A 1 143 ? 10.194 -8.780 -17.911 1.00 89.94 143 GLU A CA 1
ATOM 1154 C C . GLU A 1 143 ? 10.425 -10.100 -17.145 1.00 89.94 143 GLU A C 1
ATOM 1156 O O . GLU A 1 143 ? 9.574 -10.984 -17.082 1.00 89.94 143 GLU A O 1
ATOM 1161 N N . THR A 1 144 ? 11.620 -10.264 -16.576 1.00 87.38 144 THR A N 1
ATOM 1162 C CA . THR A 1 144 ? 12.002 -11.390 -15.714 1.00 87.38 144 THR A CA 1
ATOM 1163 C C . THR A 1 144 ? 11.553 -11.216 -14.262 1.00 87.38 144 THR A C 1
ATOM 1165 O O . THR A 1 144 ? 11.724 -12.132 -13.461 1.00 87.38 144 THR A O 1
ATOM 1168 N N . GLY A 1 145 ? 11.027 -10.043 -13.899 1.00 83.88 145 GLY A N 1
ATOM 1169 C CA . GLY A 1 145 ? 10.733 -9.638 -12.525 1.00 83.88 145 GLY A CA 1
ATOM 1170 C C . GLY A 1 145 ? 11.953 -9.168 -11.739 1.00 83.88 145 GLY A C 1
ATOM 1171 O O . GLY A 1 145 ? 11.849 -8.916 -10.539 1.00 83.88 145 GLY A O 1
ATOM 1172 N N . TYR A 1 146 ? 13.127 -9.063 -12.365 1.00 85.06 146 TYR A N 1
ATOM 1173 C CA . TYR A 1 146 ? 14.309 -8.529 -11.695 1.00 85.06 146 TYR A CA 1
ATOM 1174 C C . TYR A 1 146 ? 14.324 -7.009 -11.707 1.00 85.06 146 TYR A C 1
ATOM 1176 O O . TYR A 1 146 ? 14.015 -6.371 -12.713 1.00 85.06 146 TYR A O 1
ATOM 1184 N N . LEU A 1 147 ? 14.756 -6.437 -10.586 1.00 87.12 147 LEU A N 1
ATOM 1185 C CA . LEU A 1 147 ? 15.058 -5.019 -10.503 1.00 87.12 147 LEU A CA 1
ATOM 1186 C C . LEU A 1 147 ? 16.258 -4.694 -11.388 1.00 87.12 147 LEU A C 1
ATOM 1188 O O . LEU A 1 147 ? 17.329 -5.277 -11.250 1.00 87.12 147 LEU A O 1
ATOM 1192 N N . ILE A 1 148 ? 16.083 -3.718 -12.268 1.00 87.31 148 ILE A N 1
ATOM 1193 C CA . ILE A 1 148 ? 17.132 -3.219 -13.159 1.00 87.31 148 ILE A CA 1
ATOM 1194 C C . ILE A 1 148 ? 18.133 -2.372 -12.370 1.00 87.31 148 ILE A C 1
ATOM 1196 O O . ILE A 1 148 ? 19.326 -2.373 -12.669 1.00 87.31 148 ILE A O 1
ATOM 1200 N N . ARG A 1 149 ? 17.659 -1.657 -11.342 1.00 85.75 149 ARG A N 1
ATOM 1201 C CA . ARG A 1 149 ? 18.499 -0.900 -10.408 1.00 85.75 149 ARG A CA 1
ATOM 1202 C C . ARG A 1 149 ? 18.145 -1.264 -8.977 1.00 85.75 149 ARG A C 1
ATOM 1204 O O . ARG A 1 149 ? 16.994 -1.161 -8.567 1.00 85.75 149 ARG A O 1
ATOM 1211 N N . THR A 1 150 ? 19.160 -1.642 -8.219 1.00 83.50 150 THR A N 1
ATOM 1212 C CA . THR A 1 150 ? 19.068 -1.912 -6.783 1.00 83.50 150 THR A CA 1
ATOM 1213 C C . THR A 1 150 ? 19.592 -0.739 -5.980 1.00 83.50 150 THR A C 1
ATOM 1215 O O . THR A 1 150 ? 20.361 0.084 -6.477 1.00 83.50 150 THR A O 1
ATOM 1218 N N . GLY A 1 151 ? 19.198 -0.656 -4.717 1.00 84.94 151 GLY A N 1
ATOM 1219 C CA . GLY A 1 151 ? 19.518 0.485 -3.879 1.00 84.94 151 GLY A CA 1
ATOM 1220 C C . GLY A 1 151 ? 18.540 0.616 -2.728 1.00 84.94 151 GLY A C 1
ATOM 1221 O O . GLY A 1 151 ? 17.926 -0.356 -2.299 1.00 84.94 151 GLY A O 1
ATOM 1222 N N . LYS A 1 152 ? 18.420 1.824 -2.190 1.00 86.75 152 LYS A N 1
ATOM 1223 C CA . LYS A 1 152 ? 17.601 2.089 -1.009 1.00 86.75 152 LYS A CA 1
ATOM 1224 C C . LYS A 1 152 ? 16.579 3.169 -1.321 1.00 86.75 152 LYS A C 1
ATOM 1226 O O . LYS A 1 152 ? 16.933 4.178 -1.937 1.00 86.75 152 LYS A O 1
ATOM 1231 N N . ILE A 1 153 ? 15.350 2.960 -0.866 1.00 88.81 153 ILE A N 1
ATOM 1232 C CA . ILE A 1 153 ? 14.357 4.023 -0.753 1.00 88.81 153 ILE A CA 1
ATOM 1233 C C . ILE A 1 153 ? 14.278 4.442 0.705 1.00 88.81 153 ILE A C 1
ATOM 1235 O O . ILE A 1 153 ? 14.252 3.595 1.594 1.00 88.81 153 ILE A O 1
ATOM 1239 N N . PHE A 1 154 ? 14.290 5.748 0.939 1.00 90.31 154 PHE A N 1
ATOM 1240 C CA . PHE A 1 154 ? 14.018 6.296 2.257 1.00 90.31 154 PHE A CA 1
ATOM 1241 C C . PHE A 1 154 ? 12.638 6.941 2.227 1.00 90.31 154 PHE A C 1
ATOM 1243 O O . PHE A 1 154 ? 12.353 7.711 1.306 1.00 90.31 154 PHE A O 1
ATOM 1250 N N . ILE A 1 155 ? 11.802 6.602 3.199 1.00 88.31 155 ILE A N 1
ATOM 1251 C CA . ILE A 1 155 ? 10.477 7.184 3.396 1.00 88.31 155 ILE A CA 1
ATOM 1252 C C . ILE A 1 155 ? 10.534 7.965 4.702 1.00 88.31 155 ILE A C 1
ATOM 1254 O O . ILE A 1 155 ? 10.842 7.401 5.748 1.00 88.31 155 ILE A O 1
ATOM 1258 N N . ASP A 1 156 ? 10.290 9.265 4.620 1.00 88.31 156 ASP A N 1
ATOM 1259 C CA . ASP A 1 156 ? 10.110 10.116 5.785 1.00 88.31 156 ASP A CA 1
ATOM 1260 C C . ASP A 1 156 ? 8.699 9.876 6.332 1.00 88.31 156 ASP A C 1
ATOM 1262 O O . ASP A 1 156 ? 7.729 9.866 5.572 1.00 88.31 156 ASP A O 1
ATOM 1266 N N . THR A 1 157 ? 8.603 9.624 7.635 1.00 85.25 157 THR A N 1
ATOM 1267 C CA . THR A 1 157 ? 7.358 9.359 8.368 1.00 85.25 157 THR A CA 1
ATOM 1268 C C . THR A 1 157 ? 7.241 10.341 9.526 1.00 85.25 157 THR A C 1
ATOM 1270 O O . THR A 1 157 ? 8.260 10.763 10.080 1.00 85.25 157 THR A O 1
ATOM 1273 N N . GLU A 1 158 ? 6.021 10.724 9.896 1.00 80.25 158 GLU A N 1
ATOM 1274 C CA . GLU A 1 158 ? 5.808 11.700 10.966 1.00 80.25 158 GLU A CA 1
ATOM 1275 C C . GLU A 1 158 ? 6.055 11.059 12.338 1.00 80.25 158 GLU A C 1
ATOM 1277 O O . GLU A 1 158 ? 6.613 11.699 13.229 1.00 80.25 158 GLU A O 1
ATOM 1282 N N . SER A 1 159 ? 5.702 9.777 12.502 1.00 74.56 159 SER A N 1
ATOM 1283 C CA . SER A 1 159 ? 5.791 9.101 13.801 1.00 74.56 159 SER A CA 1
ATOM 1284 C C . SER A 1 159 ? 7.140 8.428 14.088 1.00 74.56 159 SER A C 1
ATOM 1286 O O . SER A 1 159 ? 7.632 8.512 15.215 1.00 74.56 159 SER A O 1
ATOM 1288 N N . LYS A 1 160 ? 7.760 7.770 13.096 1.00 70.25 160 LYS A N 1
ATOM 1289 C CA . LYS A 1 160 ? 9.005 6.988 13.269 1.00 70.25 160 LYS A CA 1
ATOM 1290 C C . LYS A 1 160 ? 10.246 7.663 12.674 1.00 70.25 160 LYS A C 1
ATOM 1292 O O . LYS A 1 160 ? 11.359 7.179 12.874 1.00 70.25 160 LYS A O 1
ATOM 1297 N N . GLY A 1 161 ? 10.087 8.782 11.967 1.00 80.38 161 GLY A N 1
ATOM 1298 C CA . GLY A 1 161 ? 11.172 9.437 11.240 1.00 80.38 161 GLY A CA 1
ATOM 1299 C C . GLY A 1 161 ? 11.528 8.703 9.943 1.00 80.38 161 GLY A C 1
ATOM 1300 O O . GLY A 1 161 ? 10.647 8.296 9.190 1.00 80.38 161 GLY A O 1
ATOM 1301 N N . LEU A 1 162 ? 12.820 8.557 9.646 1.00 82.19 162 LEU A N 1
ATOM 1302 C CA . LEU A 1 162 ? 13.292 8.026 8.363 1.00 82.19 162 LEU A CA 1
ATOM 1303 C C . LEU A 1 162 ? 13.265 6.487 8.331 1.00 82.19 162 LEU A C 1
ATOM 1305 O O . LEU A 1 162 ? 14.137 5.838 8.907 1.00 82.19 162 LEU A O 1
ATOM 1309 N N . VAL A 1 163 ? 12.333 5.905 7.578 1.00 85.94 163 VAL A N 1
ATOM 1310 C CA . VAL A 1 163 ? 12.254 4.459 7.317 1.00 85.94 163 VAL A CA 1
ATOM 1311 C C . VAL A 1 163 ? 13.079 4.099 6.082 1.00 85.94 163 VAL A C 1
ATOM 1313 O O . VAL A 1 163 ? 13.022 4.774 5.050 1.00 85.94 163 VAL A O 1
ATOM 1316 N N . LYS A 1 164 ? 13.849 3.009 6.154 1.00 86.69 164 LYS A N 1
ATOM 1317 C CA . LYS A 1 164 ? 14.786 2.601 5.099 1.00 86.69 164 LYS A CA 1
ATOM 1318 C C . LYS A 1 164 ? 14.416 1.261 4.470 1.00 86.69 164 LYS A C 1
ATOM 1320 O O . LYS A 1 164 ? 14.668 0.189 5.005 1.00 86.69 164 LYS A O 1
ATOM 1325 N N . ILE A 1 165 ? 13.998 1.305 3.214 1.00 85.25 165 ILE A N 1
ATOM 1326 C CA . ILE A 1 165 ? 13.677 0.109 2.437 1.00 85.25 165 ILE A CA 1
ATOM 1327 C C . ILE A 1 165 ? 14.855 -0.237 1.527 1.00 85.25 165 ILE A C 1
ATOM 1329 O O . ILE A 1 165 ? 15.302 0.596 0.734 1.00 85.25 165 ILE A O 1
ATOM 1333 N N . SER A 1 166 ? 15.387 -1.458 1.634 1.00 83.81 166 SER A N 1
ATOM 1334 C CA . SER A 1 166 ? 16.529 -1.905 0.833 1.00 83.81 166 SER A CA 1
ATOM 1335 C C . SER A 1 166 ? 16.097 -2.878 -0.262 1.00 83.81 166 SER A C 1
ATOM 1337 O O . SER A 1 166 ? 15.684 -4.006 -0.010 1.00 83.81 166 SER A O 1
ATOM 1339 N N . PHE A 1 167 ? 16.305 -2.471 -1.507 1.00 82.56 167 PHE A N 1
ATOM 1340 C CA . PHE A 1 167 ? 16.047 -3.269 -2.697 1.00 82.56 167 PHE A CA 1
ATOM 1341 C C . PHE A 1 167 ? 17.355 -3.902 -3.169 1.00 82.56 167 PHE A C 1
ATOM 1343 O O . PHE A 1 167 ? 18.270 -3.190 -3.590 1.00 82.56 167 PHE A O 1
ATOM 1350 N N . GLN A 1 168 ? 17.471 -5.226 -3.066 1.00 76.00 168 GLN A N 1
ATOM 1351 C CA . GLN A 1 168 ? 18.703 -5.968 -3.359 1.00 76.00 168 GLN A CA 1
ATOM 1352 C C . GLN A 1 168 ? 18.548 -6.892 -4.573 1.00 76.00 168 GLN A C 1
ATOM 1354 O O . GLN A 1 168 ? 17.441 -7.288 -4.938 1.00 76.00 168 GLN A O 1
ATOM 1359 N N . PHE A 1 169 ? 19.680 -7.244 -5.193 1.00 64.81 169 PHE A N 1
ATOM 1360 C CA . PHE A 1 169 ? 19.757 -8.074 -6.402 1.00 64.81 169 PHE A CA 1
ATOM 1361 C C . PHE A 1 169 ? 19.688 -9.563 -6.030 1.00 64.81 169 PHE A C 1
ATOM 1363 O O . PHE A 1 169 ? 20.597 -10.339 -6.284 1.00 64.81 169 PHE A O 1
ATOM 1370 N N . GLU A 1 170 ? 18.621 -9.971 -5.356 1.00 52.62 170 GLU A N 1
ATOM 1371 C CA . GLU A 1 170 ? 18.522 -11.296 -4.741 1.00 52.62 170 GLU A CA 1
ATOM 1372 C C . GLU A 1 170 ? 17.270 -12.004 -5.247 1.00 52.62 170 GLU A C 1
ATOM 1374 O O . GLU A 1 170 ? 16.286 -12.096 -4.528 1.00 52.62 170 GLU A O 1
ATOM 1379 N N . ARG A 1 171 ? 17.261 -12.463 -6.507 1.00 58.00 171 ARG A N 1
ATOM 1380 C CA . ARG A 1 171 ? 16.170 -13.274 -7.097 1.00 58.00 171 ARG A CA 1
ATOM 1381 C C . ARG A 1 171 ? 14.728 -12.819 -6.738 1.00 58.00 171 ARG A C 1
ATOM 1383 O O . ARG A 1 171 ? 13.842 -13.658 -6.630 1.00 58.00 171 ARG A O 1
ATOM 1390 N N . GLY A 1 172 ? 14.487 -11.519 -6.530 1.00 49.41 172 GLY A N 1
ATOM 1391 C CA . GLY A 1 172 ? 13.174 -10.988 -6.137 1.00 49.41 172 GLY A CA 1
ATOM 1392 C C . GLY A 1 172 ? 12.845 -10.925 -4.633 1.00 49.41 172 GLY A C 1
ATOM 1393 O O . GLY A 1 172 ? 11.681 -10.745 -4.298 1.00 49.41 172 GLY A O 1
ATOM 1394 N N . ARG A 1 173 ? 13.812 -11.046 -3.714 1.00 53.69 173 ARG A N 1
ATOM 1395 C CA . ARG A 1 173 ? 13.593 -10.838 -2.269 1.00 53.69 173 ARG A CA 1
ATOM 1396 C C . ARG A 1 173 ? 13.876 -9.387 -1.872 1.00 53.69 173 ARG A C 1
ATOM 1398 O O . ARG A 1 173 ? 15.023 -8.943 -1.885 1.00 53.69 173 ARG A O 1
ATOM 1405 N N . MET A 1 174 ? 12.827 -8.656 -1.510 1.00 56.94 174 MET A N 1
ATOM 1406 C CA . MET A 1 174 ? 12.925 -7.345 -0.864 1.00 56.94 174 MET A CA 1
ATOM 1407 C C . MET A 1 174 ? 13.223 -7.540 0.626 1.00 56.94 174 MET A C 1
ATOM 1409 O O . MET A 1 174 ? 12.556 -8.335 1.283 1.00 56.94 174 MET A O 1
ATOM 1413 N N . ILE A 1 175 ? 14.221 -6.827 1.158 1.00 55.34 175 ILE A N 1
ATOM 1414 C CA . ILE A 1 175 ? 14.510 -6.813 2.596 1.00 55.34 175 ILE A CA 1
ATOM 1415 C C . ILE A 1 175 ? 14.206 -5.409 3.113 1.00 55.34 175 ILE A C 1
ATOM 1417 O O . ILE A 1 175 ? 14.933 -4.447 2.846 1.00 55.34 175 ILE A O 1
ATOM 1421 N N . VAL A 1 176 ? 13.097 -5.301 3.837 1.00 53.03 176 VAL A N 1
ATOM 1422 C CA . VAL A 1 176 ? 12.715 -4.091 4.563 1.00 53.03 176 VAL A CA 1
ATOM 1423 C C . VAL A 1 176 ? 13.489 -4.101 5.877 1.00 53.03 176 VAL A C 1
ATOM 1425 O O . VAL A 1 176 ? 13.419 -5.079 6.617 1.00 53.03 176 VAL A O 1
ATOM 1428 N N . TYR A 1 177 ? 14.276 -3.056 6.131 1.00 52.66 177 TYR A N 1
ATOM 1429 C CA . TYR A 1 177 ? 14.916 -2.855 7.427 1.00 52.66 177 TYR A CA 1
ATOM 1430 C C . TYR A 1 177 ? 14.155 -1.735 8.136 1.00 52.66 177 TYR A C 1
ATOM 1432 O O . TYR A 1 177 ? 14.049 -0.638 7.590 1.00 52.66 177 TYR A O 1
ATOM 1440 N N . GLU A 1 178 ? 13.600 -2.034 9.308 1.00 48.56 178 GLU A N 1
ATOM 1441 C CA . GLU A 1 178 ? 13.058 -1.021 10.222 1.00 48.56 178 GLU A CA 1
ATOM 1442 C C . GLU A 1 178 ? 14.180 -0.166 10.824 1.00 48.56 178 GLU A C 1
ATOM 1444 O O . GLU A 1 178 ? 15.270 -0.723 11.115 1.00 48.56 178 GLU A O 1
#

Radius of gyration: 40.48 Å; Cα contacts (8 Å, |Δi|>4): 221; chains: 1; bounding box: 112×74×53 Å

Nearest PDB structures (foldseek):
  2qv8-assembly2_B  TM=7.557E-01  e=8.924E-04  Vibrio cholerae
  4dq9-assembly3_B  TM=7.335E-01  e=2.022E-03  Vibrio cholerae
  2qv8-assembly1_A  TM=7.692E-01  e=3.627E-03  Vibrio cholerae
  4dq9-assembly2_A  TM=7.369E-01  e=5.459E-03  Vibrio cholerae

Mean predicted aligned error: 15.32 Å